Protein AF-A0A5C9A7M7-F1 (afdb_monomer_lite)

Foldseek 3Di:
DDDDDDDDDDDADAQVRVLVVLPPPDLLDDDCVCPPDDDVVSVQPSLEFEFWAADLALPVPDCSCVVGNHFIHGHDLVSRLVVNVCSLPRPPPDPLERNAHDHLARQCHPKGFQDPVCVVVPPDSHCPPPHHPPRTDLDRVVSLVSLVVNCPDPSHPAYAHPGHHDPSSVVVDVVNVCSRVVGHHDPPD

Radius of gyration: 18.22 Å; chains: 1; bounding box: 43×54×51 Å

Organism: Escherichia coli (NCBI:txid562)

Structure (mmCIF, N/CA/C/O backbone):
data_AF-A0A5C9A7M7-F1
#
_entry.id   AF-A0A5C9A7M7-F1
#
loop_
_atom_site.group_PDB
_atom_site.id
_atom_site.type_symbol
_atom_site.label_atom_id
_atom_site.label_alt_id
_atom_site.label_comp_id
_atom_site.label_asym_id
_atom_site.label_entity_id
_atom_site.label_seq_id
_atom_site.pdbx_PDB_ins_code
_atom_site.Cartn_x
_atom_site.Cartn_y
_atom_site.Cartn_z
_atom_site.occupancy
_atom_site.B_iso_or_equiv
_atom_site.auth_seq_id
_atom_site.auth_comp_id
_atom_site.auth_asym_id
_atom_site.auth_atom_id
_atom_site.pdbx_PDB_model_num
ATOM 1 N N . ASP A 1 1 ? 2.213 36.054 -30.627 1.00 76.44 1 ASP A N 1
ATOM 2 C CA . ASP A 1 1 ? 2.661 34.662 -30.404 1.00 76.44 1 ASP A CA 1
ATOM 3 C C . ASP A 1 1 ? 2.174 34.131 -29.065 1.00 76.44 1 ASP A C 1
ATOM 5 O O . ASP A 1 1 ? 2.054 34.908 -28.125 1.00 76.44 1 ASP A O 1
ATOM 9 N N . ARG A 1 2 ? 1.818 32.842 -28.985 1.00 82.31 2 ARG A N 1
ATOM 10 C CA . ARG A 1 2 ? 1.425 32.163 -27.737 1.00 82.31 2 ARG A CA 1
ATOM 11 C C . ARG A 1 2 ? 2.397 31.018 -27.478 1.00 82.31 2 ARG A C 1
ATOM 13 O O . ARG A 1 2 ? 2.660 30.236 -28.386 1.00 82.31 2 ARG A O 1
ATOM 20 N N . TYR A 1 3 ? 2.884 30.914 -26.247 1.00 87.00 3 TYR A N 1
ATOM 21 C CA . TYR A 1 3 ? 3.748 29.823 -25.804 1.00 87.00 3 TYR A CA 1
ATOM 22 C C . TYR A 1 3 ? 2.955 28.860 -24.924 1.00 87.00 3 TYR A C 1
ATOM 24 O O . TYR A 1 3 ? 2.109 29.285 -24.137 1.00 87.00 3 TYR A O 1
ATOM 32 N N . VAL A 1 4 ? 3.244 27.567 -25.056 1.00 86.44 4 VAL A N 1
ATOM 33 C CA . VAL A 1 4 ? 2.759 26.520 -24.154 1.00 86.44 4 VAL A CA 1
ATOM 34 C C . VAL A 1 4 ? 3.951 26.056 -23.330 1.00 86.44 4 VAL A C 1
ATOM 36 O O . VAL A 1 4 ? 4.939 25.581 -23.884 1.00 86.44 4 VAL A O 1
ATOM 39 N N . TRP A 1 5 ? 3.861 26.223 -22.013 1.00 88.94 5 TRP A N 1
ATOM 40 C CA . TRP A 1 5 ? 4.860 25.747 -21.064 1.00 88.94 5 TRP A CA 1
ATOM 41 C C . TRP A 1 5 ? 4.339 24.480 -20.392 1.00 88.94 5 TRP A C 1
ATOM 43 O O . TRP A 1 5 ? 3.315 24.516 -19.710 1.00 88.94 5 TRP A O 1
ATOM 53 N N . ILE A 1 6 ? 5.026 23.360 -20.604 1.00 90.25 6 ILE A N 1
ATOM 54 C CA . ILE A 1 6 ? 4.680 22.071 -20.000 1.00 90.25 6 ILE A CA 1
ATOM 55 C C . ILE A 1 6 ? 5.680 21.815 -18.877 1.00 90.25 6 ILE A C 1
ATOM 57 O O . ILE A 1 6 ? 6.876 21.678 -19.133 1.00 90.25 6 ILE A O 1
ATOM 61 N N . ASN A 1 7 ? 5.196 21.761 -17.636 1.00 88.38 7 ASN A N 1
ATOM 62 C CA . ASN A 1 7 ? 6.039 21.378 -16.508 1.00 88.38 7 ASN A CA 1
ATOM 63 C C . ASN A 1 7 ? 6.449 19.903 -16.642 1.00 88.38 7 ASN A C 1
ATOM 65 O O . ASN A 1 7 ? 5.612 19.080 -17.027 1.00 88.38 7 ASN A O 1
ATOM 69 N N . PRO A 1 8 ? 7.708 19.553 -16.324 1.00 85.69 8 PRO A N 1
ATOM 70 C CA . PRO A 1 8 ? 8.119 18.159 -16.298 1.00 85.69 8 PRO A CA 1
ATOM 71 C C . PRO A 1 8 ? 7.290 17.382 -15.261 1.00 85.69 8 PRO A C 1
ATOM 73 O O . PRO A 1 8 ? 6.851 17.966 -14.264 1.00 85.69 8 PRO A O 1
ATOM 76 N N . PRO A 1 9 ? 7.070 16.074 -15.476 1.00 81.44 9 PRO A N 1
ATOM 77 C CA . PRO A 1 9 ? 6.408 15.239 -14.483 1.00 81.44 9 PRO A CA 1
ATOM 78 C C . PRO A 1 9 ? 7.219 15.210 -13.183 1.00 81.44 9 PRO A C 1
ATOM 80 O O . PRO A 1 9 ? 8.449 15.297 -13.202 1.00 81.44 9 PRO A O 1
ATOM 83 N N . ALA A 1 10 ? 6.523 15.068 -12.054 1.00 84.94 10 ALA A N 1
ATOM 84 C CA . ALA A 1 10 ? 7.174 14.886 -10.764 1.00 84.94 10 ALA A CA 1
ATOM 85 C C . ALA A 1 10 ? 7.996 13.587 -10.752 1.00 84.94 10 ALA A C 1
ATOM 87 O O . ALA A 1 10 ? 7.586 12.568 -11.314 1.00 84.94 10 ALA A O 1
ATOM 88 N N . ILE A 1 11 ? 9.156 13.631 -10.100 1.00 90.00 11 ILE A N 1
ATOM 89 C CA . ILE A 1 11 ? 9.971 12.442 -9.843 1.00 90.00 11 ILE A CA 1
ATOM 90 C C . ILE A 1 11 ? 9.279 11.629 -8.732 1.00 90.00 11 ILE A C 1
ATOM 92 O O . ILE A 1 11 ? 8.708 12.239 -7.825 1.00 90.00 11 ILE A O 1
ATOM 96 N N . PRO A 1 12 ? 9.291 10.282 -8.793 1.00 91.88 12 PRO A N 1
ATOM 97 C CA . PRO A 1 12 ? 8.771 9.451 -7.712 1.00 91.88 12 PRO A CA 1
ATOM 98 C C . PRO A 1 12 ? 9.416 9.810 -6.371 1.00 91.88 12 PRO A C 1
ATOM 100 O O . PRO A 1 12 ? 10.634 9.968 -6.298 1.00 91.88 12 PRO A O 1
ATOM 103 N N . LEU A 1 13 ? 8.594 9.906 -5.330 1.00 95.06 13 LEU A N 1
ATOM 104 C CA . LEU A 1 13 ? 9.037 10.204 -3.975 1.00 95.06 13 LEU A CA 1
ATOM 105 C C . LEU A 1 13 ? 9.905 9.073 -3.418 1.00 95.06 13 LEU A C 1
ATOM 107 O O . LEU A 1 13 ? 9.637 7.888 -3.654 1.00 95.06 13 LEU A O 1
ATOM 111 N N . SER A 1 14 ? 10.913 9.442 -2.631 1.00 96.31 14 SER A N 1
ATOM 112 C CA . SER A 1 14 ? 11.646 8.494 -1.796 1.00 96.31 14 SER A CA 1
ATOM 113 C C . SER A 1 14 ? 10.752 7.936 -0.681 1.00 96.31 14 SER A C 1
ATOM 115 O O . SER A 1 14 ? 9.677 8.468 -0.388 1.00 96.31 14 SER A O 1
ATOM 117 N N . THR A 1 15 ? 11.199 6.865 -0.024 1.00 97.44 15 THR A N 1
ATOM 118 C CA . THR A 1 15 ? 10.503 6.310 1.147 1.00 97.44 15 THR A CA 1
ATOM 119 C C . THR A 1 15 ? 10.368 7.354 2.257 1.00 97.44 15 THR A C 1
ATOM 121 O O . THR A 1 15 ? 9.301 7.501 2.841 1.00 97.44 15 THR A O 1
ATOM 124 N N . GLU A 1 16 ? 11.423 8.128 2.512 1.00 97.88 16 GLU A N 1
ATOM 125 C CA . GLU A 1 16 ? 11.454 9.174 3.538 1.00 97.88 16 GLU A CA 1
ATOM 126 C C . GLU A 1 16 ? 10.500 10.328 3.201 1.00 97.88 16 GLU A C 1
ATOM 128 O O . GLU A 1 16 ? 9.818 10.860 4.081 1.00 97.88 16 GLU A O 1
ATOM 133 N N . GLU A 1 17 ? 10.412 10.704 1.923 1.00 97.62 17 GLU A N 1
ATOM 134 C CA . GLU A 1 17 ? 9.462 11.711 1.447 1.00 97.62 17 GLU A CA 1
ATOM 135 C C . GLU A 1 17 ? 8.016 11.206 1.543 1.00 97.62 17 GLU A C 1
ATOM 137 O O . GLU A 1 17 ? 7.143 11.931 2.027 1.00 97.62 17 GLU A O 1
ATOM 142 N N . MET A 1 18 ? 7.759 9.952 1.151 1.00 97.06 18 MET A N 1
ATOM 143 C CA . MET A 1 18 ? 6.461 9.295 1.333 1.00 97.06 18 MET A CA 1
ATOM 144 C C . MET A 1 18 ? 6.062 9.286 2.808 1.00 97.06 18 MET A C 1
ATOM 146 O O . MET A 1 18 ? 4.970 9.730 3.158 1.00 97.06 18 MET A O 1
ATOM 150 N N . ASP A 1 19 ? 6.953 8.847 3.690 1.00 98.25 19 ASP A N 1
ATOM 151 C CA . ASP A 1 19 ? 6.698 8.810 5.126 1.00 98.25 19 ASP A CA 1
ATOM 152 C C . ASP A 1 19 ? 6.412 10.200 5.689 1.00 98.25 19 ASP A C 1
ATOM 154 O O . ASP A 1 19 ? 5.462 10.365 6.451 1.00 98.25 19 ASP A O 1
ATOM 158 N N . SER A 1 20 ? 7.150 11.219 5.246 1.00 97.62 20 SER A N 1
ATOM 159 C CA . SER A 1 20 ? 6.921 12.611 5.648 1.00 97.62 20 SER A CA 1
ATOM 160 C C . SER A 1 20 ? 5.527 13.108 5.251 1.00 97.62 20 SER A C 1
ATOM 162 O O . SER A 1 20 ? 4.856 13.767 6.045 1.00 97.62 20 SER A O 1
ATOM 164 N N . VAL A 1 21 ? 5.051 12.766 4.046 1.00 96.25 21 VAL A N 1
ATOM 165 C CA . VAL A 1 21 ? 3.708 13.138 3.565 1.00 96.25 21 VAL A CA 1
ATOM 166 C C . VAL A 1 21 ? 2.605 12.473 4.390 1.00 96.25 21 VAL A C 1
ATOM 168 O O . VAL A 1 21 ? 1.592 13.114 4.685 1.00 96.25 21 VAL A O 1
ATOM 171 N N . PHE A 1 22 ? 2.781 11.202 4.758 1.00 96.19 22 PHE A N 1
ATOM 172 C CA . PHE A 1 22 ? 1.803 10.448 5.549 1.00 96.19 22 PHE A CA 1
ATOM 173 C C . PHE A 1 22 ? 1.886 10.744 7.057 1.00 96.19 22 PHE A C 1
ATOM 175 O O . PHE A 1 22 ? 0.893 10.564 7.758 1.00 96.19 22 PHE A O 1
ATOM 182 N N . ALA A 1 23 ? 3.014 11.268 7.543 1.00 95.94 23 ALA A N 1
ATOM 183 C CA . ALA A 1 23 ? 3.210 11.696 8.930 1.00 95.94 23 ALA A CA 1
ATOM 184 C C . ALA A 1 23 ? 2.652 13.099 9.241 1.00 95.94 23 ALA A C 1
ATOM 186 O O . ALA A 1 23 ? 2.669 13.525 10.398 1.00 95.94 23 ALA A O 1
ATOM 187 N N . LEU A 1 24 ? 2.156 13.835 8.237 1.00 96.69 24 LEU A N 1
ATOM 188 C CA . LEU A 1 24 ? 1.485 15.116 8.466 1.00 96.69 24 LEU A CA 1
ATOM 189 C C . LEU A 1 24 ? 0.301 14.949 9.446 1.00 96.69 24 LEU A C 1
ATOM 191 O O . LEU A 1 24 ? -0.339 13.896 9.468 1.00 96.69 24 LEU A O 1
ATOM 195 N N . PRO A 1 25 ? -0.034 15.977 10.255 1.00 93.38 25 PRO A N 1
ATOM 196 C CA . PRO A 1 25 ? -0.994 15.869 11.360 1.00 93.38 25 PRO A CA 1
ATOM 197 C C . PRO A 1 25 ? -2.460 15.854 10.882 1.00 93.38 25 PRO A C 1
ATOM 199 O O . PRO A 1 25 ? -3.266 16.728 11.219 1.00 93.38 25 PRO A O 1
ATOM 202 N N . TYR A 1 26 ? -2.826 14.858 10.075 1.00 92.31 26 TYR A N 1
ATOM 203 C CA . TYR A 1 26 ? -4.183 14.671 9.581 1.00 92.31 26 TYR A CA 1
ATOM 204 C C . TYR A 1 26 ? -5.140 14.373 10.733 1.00 92.31 26 TYR A C 1
ATOM 206 O O . TYR A 1 26 ? -4.904 13.499 11.563 1.00 92.31 26 TYR A O 1
ATOM 214 N N . LYS A 1 27 ? -6.289 15.053 10.745 1.00 91.06 27 LYS A N 1
ATOM 215 C CA . LYS A 1 27 ? -7.325 14.839 11.766 1.00 91.06 27 LYS A CA 1
ATOM 216 C C . LYS A 1 27 ? -8.021 13.479 11.663 1.00 91.06 27 LYS A C 1
ATOM 218 O O . LYS A 1 27 ? -8.663 13.076 12.623 1.00 91.06 27 LYS A O 1
ATOM 223 N N . ARG A 1 28 ? -7.932 12.808 10.506 1.00 91.56 28 ARG A N 1
ATOM 224 C CA . ARG A 1 28 ? -8.579 11.513 10.206 1.00 91.56 28 ARG A CA 1
ATOM 225 C C . ARG A 1 28 ? -10.083 11.453 10.515 1.00 91.56 28 ARG A C 1
ATOM 227 O O . ARG A 1 28 ? -10.648 10.378 10.677 1.00 91.56 28 ARG A O 1
ATOM 234 N N . VAL A 1 29 ? -10.733 12.610 10.548 1.00 93.19 29 VAL A N 1
ATOM 235 C CA . VAL A 1 29 ? -12.180 12.782 10.679 1.00 93.19 29 VAL A CA 1
ATOM 236 C C . VAL A 1 29 ? -12.641 13.814 9.650 1.00 93.19 29 VAL A C 1
ATOM 238 O O . VAL A 1 29 ? -11.818 14.609 9.180 1.00 93.19 29 VAL A O 1
ATOM 241 N N . PRO A 1 30 ? -13.932 13.827 9.278 1.00 94.00 30 PRO A N 1
ATOM 242 C CA . PRO A 1 30 ? -14.459 14.831 8.374 1.00 94.00 30 PRO A CA 1
ATOM 243 C C . PRO A 1 30 ? -14.223 16.256 8.867 1.00 94.00 30 PRO A C 1
ATOM 245 O O . PRO A 1 30 ? -14.165 16.523 10.068 1.00 94.00 30 PRO A O 1
ATOM 248 N N . HIS A 1 31 ? -14.125 17.187 7.918 1.00 94.12 31 HIS A N 1
ATOM 249 C CA . HIS A 1 31 ? -13.991 18.601 8.239 1.00 94.12 31 HIS A CA 1
ATOM 250 C C . HIS A 1 31 ? -15.196 19.084 9.078 1.00 94.12 31 HIS A C 1
ATOM 252 O O . HIS A 1 31 ? -16.332 18.773 8.712 1.00 94.12 31 HIS A O 1
ATOM 258 N N . PRO A 1 32 ? -14.999 19.890 10.142 1.00 93.44 32 PRO A N 1
ATOM 259 C CA . PRO A 1 32 ? -16.085 20.324 11.030 1.00 93.44 32 PRO A CA 1
ATOM 260 C C . PRO A 1 32 ? -17.265 21.005 10.324 1.00 93.44 32 PRO A C 1
ATOM 262 O O . PRO A 1 32 ? -18.396 20.914 10.790 1.00 93.44 32 PRO A O 1
ATOM 265 N N . ALA A 1 33 ? -17.021 21.643 9.174 1.00 96.12 33 ALA A N 1
ATOM 266 C CA . ALA A 1 33 ? -18.065 22.263 8.351 1.00 96.12 33 ALA A CA 1
ATOM 267 C C . ALA A 1 33 ? -19.168 21.287 7.894 1.00 96.12 33 ALA A C 1
ATOM 269 O O . ALA A 1 33 ? -20.272 21.729 7.592 1.00 96.12 33 ALA A O 1
ATOM 270 N N . TYR A 1 34 ? -18.897 19.978 7.855 1.00 93.50 34 TYR A N 1
ATOM 271 C CA . TYR A 1 34 ? -19.903 18.968 7.522 1.00 93.50 34 TYR A CA 1
ATOM 272 C C . TYR A 1 34 ? -20.859 18.649 8.685 1.00 93.50 34 TYR A C 1
ATOM 274 O O . TYR A 1 34 ? -21.884 18.005 8.464 1.00 93.50 34 TYR A O 1
ATOM 282 N N . GLY A 1 35 ? -20.567 19.094 9.914 1.00 93.06 35 GLY A N 1
ATOM 283 C CA . GLY A 1 35 ? -21.405 18.845 11.088 1.00 93.06 35 GLY A CA 1
ATOM 284 C C . GLY A 1 35 ? -21.722 17.357 11.275 1.00 93.06 35 GLY A C 1
ATOM 285 O O . GLY A 1 35 ? -20.819 16.528 11.344 1.00 93.06 35 GLY A O 1
ATOM 286 N N . ASN A 1 36 ? -23.015 17.026 11.315 1.00 91.56 36 ASN A N 1
ATOM 287 C CA . ASN A 1 36 ? -23.517 15.653 11.466 1.00 91.56 36 ASN A CA 1
ATOM 288 C C . ASN A 1 36 ? -23.843 14.970 10.124 1.00 91.56 36 ASN A C 1
ATOM 290 O O . ASN A 1 36 ? -24.535 13.950 10.106 1.00 91.56 36 ASN A O 1
ATOM 294 N N . ALA A 1 37 ? -23.413 15.535 8.991 1.00 94.38 37 ALA A N 1
ATOM 295 C CA . ALA A 1 37 ? -23.673 14.936 7.691 1.00 94.38 37 ALA A CA 1
ATOM 296 C C . ALA A 1 37 ? -22.975 13.576 7.572 1.00 94.38 37 ALA A C 1
ATOM 298 O O . ALA A 1 37 ? -21.786 13.424 7.861 1.00 94.38 37 ALA A O 1
ATOM 299 N N . ARG A 1 38 ? -23.717 12.581 7.086 1.00 93.00 38 ARG A N 1
ATOM 300 C CA . ARG A 1 38 ? -23.147 11.285 6.730 1.00 93.00 38 ARG A CA 1
ATOM 301 C C . ARG A 1 38 ? -22.316 11.439 5.459 1.00 93.00 38 ARG A C 1
ATOM 303 O O . ARG A 1 38 ? -22.835 11.887 4.440 1.00 93.00 38 ARG A O 1
ATOM 310 N N . ILE A 1 39 ? -21.049 11.033 5.509 1.00 95.31 39 ILE A N 1
ATOM 311 C CA . ILE A 1 39 ? -20.133 11.078 4.362 1.00 95.31 39 ILE A CA 1
ATOM 312 C C . ILE A 1 39 ? -19.760 9.637 3.997 1.00 95.31 39 ILE A C 1
ATOM 314 O O . ILE A 1 39 ? -18.864 9.067 4.624 1.00 95.31 39 ILE A O 1
ATOM 318 N N . PRO A 1 40 ? -20.416 9.035 2.986 1.00 94.12 40 PRO A N 1
ATOM 319 C CA . PRO A 1 40 ? -20.183 7.639 2.614 1.00 94.12 40 PRO A CA 1
ATOM 320 C C . PRO A 1 40 ? -18.715 7.326 2.304 1.00 94.12 40 PRO A C 1
ATOM 322 O O . PRO A 1 40 ? -18.196 6.303 2.736 1.00 94.12 40 PRO A O 1
ATOM 325 N N . ALA A 1 41 ? -18.010 8.237 1.626 1.00 92.06 41 ALA A N 1
ATOM 326 C CA . ALA A 1 41 ? -16.591 8.059 1.320 1.00 92.06 41 ALA A CA 1
ATOM 327 C C . ALA A 1 41 ? -15.730 7.932 2.589 1.00 92.06 41 ALA A C 1
ATOM 329 O O . ALA A 1 41 ? -14.848 7.082 2.645 1.00 92.06 41 ALA A O 1
ATOM 330 N N . TYR A 1 42 ? -16.019 8.724 3.628 1.00 94.06 42 TYR A N 1
ATOM 331 C CA . TYR A 1 42 ? -15.313 8.652 4.908 1.00 94.06 42 TYR A CA 1
ATOM 332 C C . TYR A 1 42 ? -15.576 7.322 5.620 1.00 94.06 42 TYR A C 1
ATOM 334 O O . TYR A 1 42 ? -14.641 6.709 6.128 1.00 94.06 42 TYR A O 1
ATOM 342 N N . GLU A 1 43 ? -16.825 6.847 5.623 1.00 92.00 43 GLU A N 1
ATOM 343 C CA . GLU A 1 43 ? -17.168 5.549 6.217 1.00 92.00 43 GLU A CA 1
ATOM 344 C C . GLU A 1 43 ? -16.377 4.400 5.584 1.00 92.00 43 GLU A C 1
ATOM 346 O O . GLU A 1 43 ? -15.949 3.502 6.307 1.00 92.00 43 GLU A O 1
ATOM 351 N N . MET A 1 44 ? -16.138 4.462 4.269 1.00 89.94 44 MET A N 1
ATOM 352 C CA . MET A 1 44 ? -15.352 3.453 3.555 1.00 89.94 44 MET A CA 1
ATOM 353 C C . MET A 1 44 ? -13.855 3.504 3.898 1.00 89.94 44 MET A C 1
ATOM 355 O O . MET A 1 44 ? -13.246 2.455 4.102 1.00 89.94 44 MET A O 1
ATOM 359 N N . ILE A 1 45 ? -13.252 4.697 3.979 1.00 91.88 45 ILE A N 1
ATOM 360 C CA . ILE A 1 45 ? -11.781 4.840 4.022 1.00 91.88 45 ILE A CA 1
ATOM 361 C C . ILE A 1 45 ? -11.193 5.076 5.420 1.00 91.88 45 ILE A C 1
ATOM 363 O O . ILE A 1 45 ? -9.979 4.998 5.601 1.00 91.88 45 ILE A O 1
ATOM 367 N N . ARG A 1 46 ? -12.007 5.391 6.437 1.00 94.69 46 ARG A N 1
ATOM 368 C CA . ARG A 1 46 ? -11.493 5.830 7.754 1.00 94.69 46 ARG A CA 1
ATOM 369 C C . ARG A 1 46 ? -10.578 4.818 8.455 1.00 94.69 46 ARG A C 1
ATOM 371 O O . ARG A 1 46 ? -9.712 5.226 9.231 1.00 94.69 46 ARG A O 1
ATOM 378 N N . PHE A 1 47 ? -10.745 3.527 8.154 1.00 96.62 47 PHE A N 1
ATOM 379 C CA . PHE A 1 47 ? -9.939 2.422 8.689 1.00 96.62 47 PHE A CA 1
ATOM 380 C C . PHE A 1 47 ? -9.058 1.742 7.633 1.00 96.62 47 PHE A C 1
ATOM 382 O O . PHE A 1 47 ? -8.571 0.643 7.882 1.00 96.62 47 PHE A O 1
ATOM 389 N N . SER A 1 48 ? -8.860 2.372 6.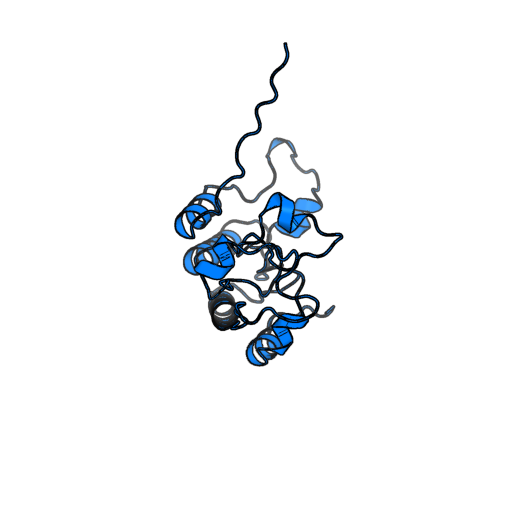471 1.00 95.56 48 SER A N 1
ATOM 390 C CA . SER A 1 48 ? -7.912 1.903 5.456 1.00 95.56 48 SER A CA 1
ATOM 391 C C . SER A 1 48 ? -6.571 2.618 5.588 1.00 95.56 48 SER A C 1
ATOM 393 O O . SER A 1 48 ? -6.531 3.803 5.938 1.00 95.56 48 SER A O 1
ATOM 395 N N . VAL A 1 49 ? -5.493 1.905 5.273 1.00 97.12 49 VAL A N 1
ATOM 396 C CA . VAL A 1 49 ? -4.122 2.418 5.254 1.00 97.12 49 VAL A CA 1
ATOM 397 C C . VAL A 1 49 ? -3.499 2.121 3.898 1.00 97.12 49 VAL A C 1
ATOM 399 O O . VAL A 1 49 ? -3.502 0.980 3.436 1.00 97.12 49 VAL A O 1
ATOM 402 N N . ASN A 1 50 ? -2.956 3.161 3.269 1.00 96.25 50 ASN A N 1
ATOM 403 C CA . ASN A 1 50 ? -2.263 3.052 1.992 1.00 96.25 50 ASN A CA 1
ATOM 404 C C . ASN A 1 50 ? -0.760 2.815 2.229 1.00 96.25 50 ASN A C 1
ATOM 406 O O . ASN A 1 50 ? -0.127 3.630 2.886 1.00 96.25 50 ASN A O 1
ATOM 410 N N . ILE A 1 51 ? -0.182 1.741 1.694 1.00 97.75 51 ILE A N 1
ATOM 411 C CA . ILE A 1 51 ? 1.209 1.316 1.924 1.00 97.75 51 ILE A CA 1
ATOM 412 C C . ILE A 1 51 ? 2.178 1.767 0.818 1.00 97.75 51 ILE A C 1
ATOM 414 O O . ILE A 1 51 ? 3.393 1.759 1.023 1.00 97.75 51 ILE A O 1
ATOM 418 N N . MET A 1 52 ? 1.670 2.159 -0.355 1.00 96.88 52 MET A N 1
ATOM 419 C CA . MET A 1 52 ? 2.484 2.576 -1.501 1.00 96.88 52 MET A CA 1
ATOM 420 C C . MET A 1 52 ? 1.680 3.324 -2.576 1.00 96.88 52 MET A C 1
ATOM 422 O O . MET A 1 52 ? 0.462 3.205 -2.668 1.00 96.88 52 MET A O 1
ATOM 426 N N . ARG A 1 53 ? 2.390 4.004 -3.474 1.00 95.81 53 ARG A N 1
ATOM 427 C CA . ARG A 1 53 ? 1.859 4.556 -4.726 1.00 95.81 53 ARG A CA 1
ATOM 428 C C . ARG A 1 53 ? 2.513 3.920 -5.947 1.00 95.81 53 ARG A C 1
ATOM 430 O O . ARG A 1 53 ? 3.615 3.383 -5.860 1.00 95.81 53 ARG A O 1
ATOM 437 N N . GLY A 1 54 ? 1.851 4.049 -7.087 1.00 94.62 54 GLY A N 1
ATOM 438 C CA . GLY A 1 54 ? 2.305 3.563 -8.382 1.00 94.62 54 GLY A CA 1
ATOM 439 C C . GLY A 1 54 ? 1.808 2.155 -8.703 1.00 94.62 54 GLY A C 1
ATOM 440 O O . GLY A 1 54 ? 1.457 1.363 -7.829 1.00 94.62 54 GLY A O 1
ATOM 441 N N . CYS A 1 55 ? 1.765 1.843 -9.997 1.00 94.81 55 CYS A N 1
ATOM 442 C CA . CYS A 1 55 ? 1.428 0.510 -10.489 1.00 94.81 55 CYS A CA 1
ATOM 443 C C . CYS A 1 55 ? 2.103 0.257 -11.839 1.00 94.81 55 CYS A C 1
ATOM 445 O O . CYS A 1 55 ? 1.872 0.976 -12.816 1.00 94.81 55 CYS A O 1
ATOM 447 N N . PHE A 1 56 ? 2.896 -0.814 -11.921 1.00 94.81 56 PHE A N 1
ATOM 448 C CA . PHE A 1 56 ? 3.546 -1.262 -13.161 1.00 94.81 56 PHE A CA 1
ATOM 449 C C . PHE A 1 56 ? 2.646 -2.161 -14.029 1.00 94.81 56 PHE A C 1
ATOM 451 O O . PHE A 1 56 ? 3.096 -2.789 -14.993 1.00 94.81 56 PHE A O 1
ATOM 458 N N . GLY A 1 57 ? 1.364 -2.247 -13.671 1.00 93.31 57 GLY A N 1
ATOM 459 C CA . GLY A 1 57 ? 0.401 -3.144 -14.283 1.00 93.31 57 GLY A CA 1
ATOM 460 C C . GLY A 1 57 ? -0.002 -2.781 -15.707 1.00 93.31 57 GLY A C 1
ATOM 461 O O . GLY A 1 57 ? -0.190 -3.688 -16.516 1.00 93.31 57 GLY A O 1
ATOM 462 N N . GLY A 1 58 ? -0.111 -1.486 -16.015 1.00 90.00 58 GLY A N 1
ATOM 463 C CA . GLY A 1 58 ? -0.435 -0.996 -17.358 1.00 90.00 58 GLY A CA 1
ATOM 464 C C . GLY A 1 58 ? -1.826 -1.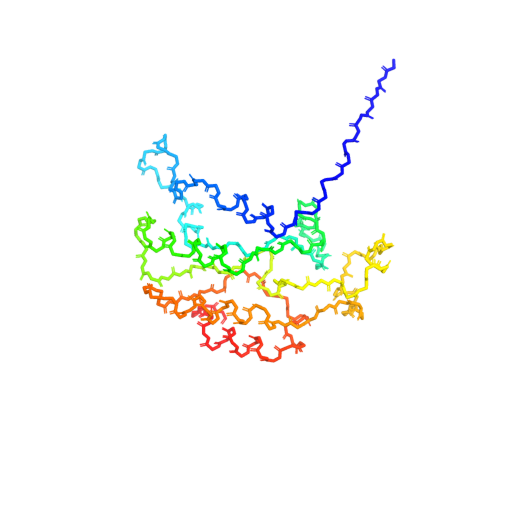395 -17.868 1.00 90.00 58 GLY A C 1
ATOM 465 O O . GLY A 1 58 ? -1.989 -1.621 -19.065 1.00 90.00 58 GLY A O 1
ATOM 466 N N . CYS A 1 59 ? -2.816 -1.542 -16.981 1.00 90.44 59 CYS A N 1
ATOM 467 C CA . CYS A 1 59 ? -4.188 -1.873 -17.373 1.00 90.44 59 CYS A CA 1
ATOM 468 C C . CYS A 1 59 ? -4.792 -0.736 -18.210 1.00 90.44 59 CYS A C 1
ATOM 470 O O . CYS A 1 59 ? -4.813 0.406 -17.761 1.00 90.44 59 CYS A O 1
ATOM 472 N N . SER A 1 60 ? -5.348 -1.047 -19.382 1.00 88.25 60 SER A N 1
ATOM 473 C CA . SER A 1 60 ? -5.849 -0.048 -20.346 1.00 88.25 60 SER A CA 1
ATOM 474 C C . SER A 1 60 ? -6.982 0.845 -19.826 1.00 88.25 60 SER A C 1
ATOM 476 O O . SER A 1 60 ? -7.189 1.936 -20.347 1.00 88.25 60 SER A O 1
ATOM 478 N N . PHE A 1 61 ? -7.721 0.388 -18.816 1.00 88.19 61 PHE A N 1
ATOM 479 C CA . PHE A 1 61 ? -8.833 1.118 -18.200 1.00 88.19 61 PHE A CA 1
ATOM 480 C C . PHE A 1 61 ? -8.428 1.905 -16.945 1.00 88.19 61 PHE A C 1
ATOM 482 O O . PHE A 1 61 ? -9.235 2.655 -16.402 1.00 88.19 61 PHE A O 1
ATOM 489 N N . CYS A 1 62 ? -7.220 1.681 -16.427 1.00 90.31 62 CYS A N 1
ATOM 490 C CA . CYS A 1 62 ? -6.788 2.220 -15.148 1.00 90.31 62 CYS A CA 1
ATOM 491 C C . CYS A 1 62 ? -5.955 3.487 -15.352 1.00 90.31 62 CYS A C 1
ATOM 493 O O . CYS A 1 62 ? -5.011 3.489 -16.136 1.00 90.31 62 CYS A O 1
ATOM 495 N N . SER A 1 63 ? -6.252 4.542 -14.594 1.00 91.12 63 SER A N 1
ATOM 496 C CA . SER A 1 63 ? -5.500 5.802 -14.635 1.00 91.12 63 SER A CA 1
ATOM 497 C C . SER A 1 63 ? -4.399 5.909 -13.573 1.00 91.12 63 SER A C 1
ATOM 499 O O . SER A 1 63 ? -3.717 6.928 -13.514 1.00 91.12 63 SER A O 1
ATOM 501 N N . ILE A 1 64 ? -4.175 4.876 -12.746 1.00 91.88 64 ILE A N 1
ATOM 502 C CA . ILE A 1 64 ? -3.141 4.899 -11.690 1.00 91.88 64 ILE A CA 1
ATOM 503 C C . ILE A 1 64 ? -1.770 5.211 -12.284 1.00 91.88 64 ILE A C 1
ATOM 505 O O . ILE A 1 64 ? -1.048 6.047 -11.757 1.00 91.88 64 ILE A O 1
ATOM 509 N N . THR A 1 65 ? -1.416 4.567 -13.395 1.00 89.44 65 THR A N 1
ATOM 510 C CA . THR A 1 65 ? -0.123 4.788 -14.045 1.00 89.44 65 THR A CA 1
ATOM 511 C C . THR A 1 65 ? 0.072 6.246 -14.479 1.00 89.44 65 THR A C 1
ATOM 513 O O . THR A 1 65 ? 1.191 6.745 -14.402 1.00 89.44 65 THR A O 1
ATOM 516 N N . GLU A 1 66 ? -0.998 6.940 -14.868 1.00 88.25 66 GLU A N 1
ATOM 517 C CA . GLU A 1 66 ? -0.949 8.350 -15.274 1.00 88.25 66 GLU A CA 1
ATOM 518 C C . GLU A 1 66 ? -0.903 9.307 -14.071 1.00 88.25 66 GLU A C 1
ATOM 520 O O . GLU A 1 66 ? -0.265 10.354 -14.138 1.00 88.25 66 GLU A O 1
ATOM 525 N N . HIS A 1 67 ? -1.555 8.954 -12.956 1.00 89.19 67 HIS A N 1
ATOM 526 C CA . HIS A 1 67 ? -1.608 9.800 -11.757 1.00 89.19 67 HIS A CA 1
ATOM 527 C C . HIS A 1 67 ? -0.442 9.585 -10.785 1.00 89.19 67 HIS A C 1
ATOM 529 O O . HIS A 1 67 ? 0.022 10.536 -10.162 1.00 89.19 67 HIS A O 1
ATOM 535 N N . GLU A 1 68 ? 0.015 8.346 -10.629 1.00 92.25 68 GLU A N 1
ATOM 536 C CA . GLU A 1 68 ? 1.009 7.946 -9.626 1.00 92.25 68 GLU A CA 1
ATOM 537 C C . GLU A 1 68 ? 2.308 7.415 -10.242 1.00 92.25 68 GLU A C 1
ATOM 539 O O . GLU A 1 68 ? 3.313 7.275 -9.545 1.00 92.25 68 GLU A O 1
ATOM 544 N N . GLY A 1 69 ? 2.306 7.130 -11.545 1.00 91.00 69 GLY A N 1
ATOM 545 C CA . GLY A 1 69 ? 3.448 6.567 -12.252 1.00 91.00 69 GLY A CA 1
ATOM 546 C C . GLY A 1 69 ? 3.509 5.037 -12.226 1.00 91.00 69 GLY A C 1
ATOM 547 O O . GLY A 1 69 ? 2.717 4.331 -11.597 1.00 91.00 69 GLY A O 1
ATOM 548 N N . ARG A 1 70 ? 4.493 4.507 -12.961 1.00 91.00 70 ARG A N 1
ATOM 549 C CA . ARG A 1 70 ? 4.784 3.061 -13.051 1.00 91.00 70 ARG A CA 1
ATOM 550 C C . ARG A 1 70 ? 5.722 2.570 -11.953 1.00 91.00 70 ARG A C 1
ATOM 552 O O . ARG A 1 70 ? 5.783 1.372 -11.700 1.00 91.00 70 ARG A O 1
ATOM 559 N N . ILE A 1 71 ? 6.478 3.487 -11.356 1.00 93.38 71 ILE A N 1
ATOM 560 C CA . ILE A 1 71 ? 7.479 3.190 -10.336 1.00 93.38 71 ILE A CA 1
ATOM 561 C C . ILE A 1 71 ? 6.766 3.111 -8.992 1.00 93.38 71 ILE A C 1
ATOM 563 O O . ILE A 1 71 ? 6.049 4.038 -8.612 1.00 93.38 71 ILE A O 1
ATOM 567 N N . ILE A 1 72 ? 6.969 1.998 -8.291 1.00 95.88 72 ILE A N 1
ATOM 568 C CA . ILE A 1 72 ? 6.414 1.800 -6.959 1.00 95.88 72 ILE A CA 1
ATOM 569 C C . ILE A 1 72 ? 7.144 2.707 -5.966 1.00 95.88 72 ILE A C 1
ATOM 571 O O . ILE A 1 72 ? 8.359 2.622 -5.802 1.00 95.88 72 ILE A O 1
ATOM 575 N N . GLN A 1 73 ? 6.378 3.542 -5.273 1.00 96.19 73 GLN A N 1
ATOM 576 C CA . GLN A 1 73 ? 6.819 4.408 -4.182 1.00 96.19 73 GLN A CA 1
ATOM 577 C C . GLN A 1 73 ? 6.270 3.820 -2.887 1.00 96.19 73 GLN A C 1
ATOM 579 O O . GLN A 1 73 ? 5.078 3.937 -2.609 1.00 96.19 73 GLN A O 1
ATOM 584 N N . SER A 1 74 ? 7.108 3.126 -2.124 1.00 97.56 74 SER A N 1
ATOM 585 C CA . SER A 1 74 ? 6.680 2.440 -0.901 1.00 97.56 74 SER A CA 1
ATOM 586 C C . SER A 1 74 ? 6.930 3.302 0.325 1.00 97.56 74 SER A C 1
ATOM 588 O O . SER A 1 74 ? 7.937 3.999 0.400 1.00 97.56 74 SER A O 1
ATOM 590 N N . ARG A 1 75 ? 6.023 3.231 1.295 1.00 98.06 75 ARG A N 1
ATOM 591 C CA . ARG A 1 75 ? 6.262 3.758 2.643 1.00 98.06 75 ARG A CA 1
ATOM 592 C C . ARG A 1 75 ? 7.170 2.816 3.423 1.00 98.06 75 ARG A C 1
ATOM 594 O O . ARG A 1 75 ? 7.286 1.645 3.063 1.00 98.06 75 ARG A O 1
ATOM 601 N N . SER A 1 76 ? 7.788 3.291 4.498 1.00 98.38 76 SER A N 1
ATOM 602 C CA . SER A 1 76 ? 8.449 2.372 5.425 1.00 98.38 76 SER A CA 1
ATOM 603 C C . SER A 1 76 ? 7.424 1.563 6.216 1.00 98.38 76 SER A C 1
ATOM 605 O O . SER A 1 76 ? 6.288 1.988 6.446 1.00 98.38 76 SER A O 1
ATOM 607 N N . GLU A 1 77 ? 7.851 0.393 6.683 1.00 98.12 77 GLU A N 1
ATOM 608 C CA . GLU A 1 77 ? 7.031 -0.441 7.556 1.00 98.12 77 GLU A CA 1
ATOM 609 C C . GLU A 1 77 ? 6.663 0.303 8.850 1.00 98.12 77 GLU A C 1
ATOM 611 O O . GLU A 1 77 ? 5.512 0.266 9.274 1.00 98.12 77 GLU A O 1
ATOM 616 N N . ASP A 1 78 ? 7.599 1.061 9.428 1.00 98.44 78 ASP A N 1
ATOM 617 C CA . ASP A 1 78 ? 7.366 1.845 10.647 1.00 98.44 78 ASP A CA 1
ATOM 618 C C . ASP A 1 78 ? 6.315 2.939 10.442 1.00 98.44 78 ASP A C 1
ATOM 620 O O . ASP A 1 78 ? 5.413 3.092 11.261 1.00 98.44 78 ASP A O 1
ATOM 624 N N . SER A 1 79 ? 6.380 3.662 9.323 1.00 98.38 79 SER A N 1
ATOM 625 C CA . SER A 1 79 ? 5.381 4.667 8.939 1.00 98.38 79 SER A CA 1
ATOM 626 C C . SER A 1 79 ? 3.976 4.078 8.849 1.00 98.38 79 SER A C 1
ATOM 628 O O . SER A 1 79 ? 3.019 4.661 9.363 1.00 98.38 79 SER A O 1
ATOM 630 N N . ILE A 1 80 ? 3.849 2.903 8.233 1.00 98.50 80 ILE A N 1
ATOM 631 C CA . ILE A 1 80 ? 2.571 2.202 8.091 1.00 98.50 80 ILE A CA 1
ATOM 632 C C . ILE A 1 80 ? 2.048 1.760 9.461 1.00 98.50 80 ILE A C 1
ATOM 634 O O . ILE A 1 80 ? 0.881 1.983 9.780 1.00 98.50 80 ILE A O 1
ATOM 638 N N . ILE A 1 81 ? 2.911 1.166 10.286 1.00 98.50 81 ILE A N 1
ATOM 639 C CA . ILE A 1 81 ? 2.554 0.688 11.624 1.00 98.50 81 ILE A CA 1
ATOM 640 C C . ILE A 1 81 ? 2.108 1.847 12.519 1.00 98.50 81 ILE A C 1
ATOM 642 O O . ILE A 1 81 ? 1.040 1.761 13.124 1.00 98.50 81 ILE A O 1
ATOM 646 N N . ASN A 1 82 ? 2.844 2.958 12.522 1.00 97.81 82 ASN A N 1
ATOM 647 C CA . ASN A 1 82 ? 2.485 4.159 13.276 1.00 97.81 82 ASN A CA 1
ATOM 648 C C . ASN A 1 82 ? 1.104 4.701 12.871 1.00 97.81 82 ASN A C 1
ATOM 650 O O . ASN A 1 82 ? 0.335 5.143 13.724 1.00 97.81 82 ASN A O 1
ATOM 654 N N . GLU A 1 83 ? 0.746 4.646 11.584 1.00 97.81 83 GLU A N 1
ATOM 655 C CA . GLU A 1 83 ? -0.587 5.059 11.134 1.00 97.81 83 GLU A CA 1
ATOM 656 C C . GLU A 1 83 ? -1.688 4.093 11.589 1.00 97.81 83 GLU A C 1
ATOM 658 O O . GLU A 1 83 ? -2.764 4.544 11.989 1.00 97.81 83 GLU A O 1
ATOM 663 N N . ILE A 1 84 ? -1.436 2.780 11.574 1.00 98.25 84 ILE A N 1
ATOM 664 C CA . ILE A 1 84 ? -2.379 1.780 12.101 1.00 98.25 84 ILE A CA 1
ATOM 665 C C . ILE A 1 84 ? -2.646 2.033 13.590 1.00 98.25 84 ILE A C 1
ATOM 667 O O . ILE A 1 84 ? -3.799 2.000 14.030 1.00 98.25 84 ILE A O 1
ATOM 671 N N . GLU A 1 85 ? -1.605 2.333 14.363 1.00 97.69 85 GLU A N 1
ATOM 672 C CA . GLU A 1 85 ? -1.736 2.686 15.777 1.00 97.69 85 GLU A CA 1
ATOM 673 C C . GLU A 1 85 ? -2.479 4.010 15.976 1.00 97.69 85 GLU A C 1
ATOM 675 O O . GLU A 1 85 ? -3.405 4.081 16.783 1.00 97.69 85 GLU A O 1
ATOM 680 N N . ALA A 1 86 ? -2.178 5.033 15.173 1.00 96.50 86 ALA A N 1
ATOM 681 C CA . ALA A 1 86 ? -2.912 6.294 15.211 1.00 96.50 86 ALA A CA 1
ATOM 682 C C . ALA A 1 86 ? -4.407 6.095 14.906 1.00 96.50 86 ALA A C 1
ATOM 684 O O . ALA A 1 86 ? -5.252 6.706 15.562 1.00 96.50 86 ALA A O 1
ATOM 685 N N . ILE A 1 87 ? -4.763 5.220 13.957 1.00 97.19 87 ILE A N 1
ATOM 686 C CA . ILE A 1 87 ? -6.162 4.851 13.694 1.00 97.19 87 ILE A CA 1
ATOM 687 C C . ILE A 1 87 ? -6.792 4.214 14.926 1.00 97.19 87 ILE A C 1
ATOM 689 O O . ILE A 1 87 ? -7.869 4.647 15.343 1.00 97.19 87 ILE A O 1
ATOM 693 N N . ARG A 1 88 ? -6.119 3.211 15.501 1.00 97.12 88 ARG A N 1
ATOM 694 C CA . ARG A 1 88 ? -6.573 2.495 16.698 1.00 97.12 88 ARG A CA 1
ATOM 695 C C . ARG A 1 88 ? -6.872 3.454 17.846 1.00 97.12 88 ARG A C 1
ATOM 697 O O . ARG A 1 88 ? -7.892 3.293 18.512 1.00 97.12 88 ARG A O 1
ATOM 704 N N . ASP A 1 89 ? -5.995 4.431 18.050 1.00 95.94 89 ASP A N 1
ATOM 705 C CA . ASP A 1 89 ? -5.999 5.272 19.244 1.00 95.94 89 ASP A CA 1
ATOM 706 C C . ASP A 1 89 ? -6.845 6.542 19.094 1.00 95.94 89 ASP A C 1
ATOM 708 O O . ASP A 1 89 ? -7.355 7.058 20.089 1.00 95.94 89 ASP A O 1
ATOM 712 N N . THR A 1 90 ? -7.010 7.064 17.872 1.00 94.69 90 THR A N 1
ATOM 713 C CA . THR A 1 90 ? -7.599 8.401 17.661 1.00 94.69 90 THR A CA 1
ATOM 714 C C . THR A 1 90 ? -8.868 8.425 16.816 1.00 94.69 90 THR A C 1
ATOM 716 O O . THR A 1 90 ? -9.639 9.380 16.930 1.00 94.69 90 THR A O 1
ATOM 719 N N . VAL A 1 91 ? -9.128 7.413 15.976 1.00 95.25 91 VAL A N 1
ATOM 720 C CA . VAL A 1 91 ? -10.262 7.462 15.040 1.00 95.25 91 VAL A CA 1
ATOM 721 C C . VAL A 1 91 ? -11.537 6.933 15.712 1.00 95.25 91 VAL A C 1
ATOM 723 O O . VAL A 1 91 ? -11.592 5.767 16.115 1.00 95.25 91 VAL A O 1
ATOM 726 N N . PRO A 1 92 ? -12.612 7.741 15.803 1.00 93.25 92 PRO A N 1
ATOM 727 C CA . PRO A 1 92 ? -13.841 7.328 16.471 1.00 93.25 92 PRO A CA 1
ATOM 728 C C . PRO A 1 92 ? -14.497 6.099 15.836 1.00 93.25 92 PRO A C 1
ATOM 730 O O . PRO A 1 92 ? -14.671 6.012 14.616 1.00 93.25 92 PRO A O 1
ATOM 733 N N . GLY A 1 93 ? -14.947 5.177 16.689 1.00 93.62 93 GLY A N 1
ATOM 734 C CA . GLY A 1 93 ? -15.678 3.980 16.272 1.00 93.62 93 GLY A CA 1
ATOM 735 C C . GLY A 1 93 ? -14.797 2.855 15.726 1.00 93.62 93 GLY A C 1
ATOM 736 O O . GLY A 1 93 ? -15.322 1.968 15.053 1.00 93.62 93 GLY A O 1
ATOM 737 N N . PHE A 1 94 ? -13.484 2.879 15.981 1.00 96.88 94 PHE A N 1
ATOM 738 C CA . PHE A 1 94 ? -12.599 1.775 15.624 1.00 96.88 94 PHE A CA 1
ATOM 739 C C . PHE A 1 94 ? -12.977 0.490 16.377 1.00 96.88 94 PHE A C 1
ATOM 741 O O . PHE A 1 94 ? -13.140 0.477 17.595 1.00 96.88 94 PHE A O 1
ATOM 748 N N . THR A 1 95 ? -13.126 -0.612 15.643 1.00 94.94 95 THR A N 1
ATOM 749 C CA . THR A 1 95 ? -13.621 -1.896 16.178 1.00 94.94 95 THR A CA 1
ATOM 750 C C . THR A 1 95 ? -12.510 -2.918 16.442 1.00 94.94 95 THR A C 1
ATOM 752 O O . THR A 1 95 ? -12.778 -4.020 16.944 1.00 94.94 95 THR A O 1
ATOM 755 N N . GLY A 1 96 ? -11.263 -2.561 16.118 1.00 96.31 96 GLY A N 1
ATOM 756 C CA . GLY A 1 96 ? -10.127 -3.478 16.037 1.00 96.31 96 GLY A CA 1
ATOM 757 C C . GLY A 1 96 ? -9.886 -4.033 14.630 1.00 96.31 96 GLY A C 1
ATOM 758 O O . GLY A 1 96 ? -9.035 -4.903 14.476 1.00 96.31 96 GLY A O 1
ATOM 759 N N . VAL A 1 97 ? -10.630 -3.590 13.611 1.00 96.88 97 VAL A N 1
ATOM 760 C CA . VAL A 1 97 ? -10.490 -4.082 12.231 1.00 96.88 97 VAL A CA 1
ATOM 761 C C . VAL A 1 97 ? -9.993 -2.970 11.316 1.00 96.88 97 VAL A C 1
ATOM 763 O O . VAL A 1 97 ? -10.658 -1.946 11.172 1.00 96.88 97 VAL A O 1
ATOM 766 N N . ILE A 1 98 ? -8.850 -3.201 10.670 1.00 97.50 98 ILE A N 1
ATOM 767 C CA . ILE A 1 98 ? -8.377 -2.394 9.539 1.00 97.50 98 ILE A CA 1
ATOM 768 C C . ILE A 1 98 ? -9.095 -2.892 8.283 1.00 97.50 98 ILE A C 1
ATOM 770 O O . ILE A 1 98 ? -9.055 -4.088 7.982 1.00 97.50 98 ILE A O 1
ATOM 774 N N . SER A 1 99 ? -9.803 -1.990 7.598 1.00 95.31 99 SER A N 1
ATOM 775 C CA . SER A 1 99 ? -10.669 -2.334 6.462 1.00 95.31 99 SER A CA 1
ATOM 776 C C . SER A 1 99 ? -9.893 -2.624 5.182 1.00 95.31 99 SER A C 1
ATOM 778 O O . SER A 1 99 ? -10.379 -3.383 4.349 1.00 95.31 99 SER A O 1
ATOM 780 N N . ASP A 1 100 ? -8.703 -2.044 5.044 1.00 96.12 100 ASP A N 1
ATOM 781 C CA . ASP A 1 100 ? -7.757 -2.352 3.978 1.00 96.12 100 ASP A CA 1
ATOM 782 C C . ASP A 1 100 ? -6.335 -1.954 4.396 1.00 96.12 100 ASP A C 1
ATOM 784 O O . ASP A 1 100 ? -6.138 -0.870 4.953 1.00 96.12 100 ASP A O 1
ATOM 788 N N . LEU A 1 101 ? -5.351 -2.808 4.117 1.00 96.88 101 LEU A N 1
ATOM 789 C CA . LEU A 1 101 ? -3.923 -2.499 4.225 1.00 96.88 101 LEU A CA 1
ATOM 790 C C . LEU A 1 101 ? -3.274 -2.707 2.855 1.00 96.88 101 LEU A C 1
ATOM 792 O O . LEU A 1 101 ? -2.686 -3.749 2.572 1.00 96.88 101 LEU A O 1
ATOM 796 N N . GLY A 1 102 ? -3.437 -1.726 1.979 1.00 92.12 102 GLY A N 1
ATOM 797 C CA . GLY 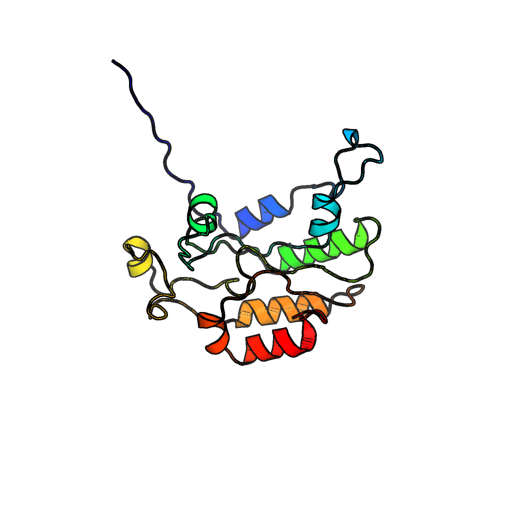A 1 102 ? -3.189 -1.902 0.555 1.00 92.12 102 GLY A CA 1
ATOM 798 C C . GLY A 1 102 ? -2.794 -0.607 -0.129 1.00 92.12 102 GLY A C 1
ATOM 799 O O . GLY A 1 102 ? -2.086 0.217 0.431 1.00 92.12 102 GLY A O 1
ATOM 800 N N . GLY A 1 103 ? -3.215 -0.424 -1.368 1.00 90.12 103 GLY A N 1
ATOM 801 C CA . GLY A 1 103 ? -2.812 0.699 -2.202 1.00 90.12 103 GLY A CA 1
ATOM 802 C C . GLY A 1 103 ? -3.402 0.527 -3.596 1.00 90.12 103 GLY A C 1
ATOM 803 O O . GLY A 1 103 ? -4.399 -0.175 -3.757 1.00 90.12 103 GLY A O 1
ATOM 804 N N . PRO A 1 104 ? -2.779 1.090 -4.639 1.00 91.31 104 PRO A N 1
ATOM 805 C CA . PRO A 1 104 ? -3.221 0.870 -6.016 1.00 91.31 104 PRO A CA 1
ATOM 806 C C . PRO A 1 104 ? -3.307 -0.615 -6.399 1.00 91.31 104 PRO A C 1
ATOM 808 O O . PRO A 1 104 ? -4.063 -1.016 -7.283 1.00 91.31 104 PRO A O 1
ATOM 811 N N . THR A 1 105 ? -2.508 -1.449 -5.739 1.00 91.88 105 THR A N 1
ATOM 812 C CA . THR A 1 105 ? -2.543 -2.908 -5.801 1.00 91.88 105 THR A CA 1
ATOM 813 C C . THR A 1 105 ? -2.106 -3.438 -4.435 1.00 91.88 105 THR A C 1
ATOM 815 O O . THR A 1 105 ? -1.247 -2.842 -3.800 1.00 91.88 105 THR A O 1
ATOM 818 N N . ALA A 1 106 ? -2.664 -4.539 -3.944 1.00 92.81 106 ALA A N 1
ATOM 819 C CA . ALA A 1 106 ? -2.325 -5.050 -2.613 1.00 92.81 106 ALA A CA 1
ATOM 820 C C . ALA A 1 106 ? -0.915 -5.665 -2.530 1.00 92.81 106 ALA A C 1
ATOM 822 O O . ALA A 1 106 ? -0.313 -5.696 -1.461 1.00 92.81 106 ALA A O 1
ATOM 823 N N . ASN A 1 107 ? -0.395 -6.168 -3.652 1.00 95.31 107 ASN A N 1
ATOM 824 C CA . ASN A 1 107 ? 0.751 -7.073 -3.689 1.00 95.31 107 ASN A CA 1
ATOM 825 C C . ASN A 1 107 ? 1.954 -6.553 -4.493 1.00 95.31 107 ASN A C 1
ATOM 827 O O . ASN A 1 107 ? 2.755 -7.344 -4.970 1.00 95.31 107 ASN A O 1
ATOM 831 N N . MET A 1 108 ? 2.098 -5.230 -4.652 1.00 96.75 108 MET A N 1
ATOM 832 C CA . MET A 1 108 ? 3.292 -4.624 -5.280 1.00 96.75 108 MET A CA 1
ATOM 833 C C . MET A 1 108 ? 4.212 -3.885 -4.302 1.00 96.75 108 MET A C 1
ATOM 835 O O . MET A 1 108 ? 5.198 -3.293 -4.733 1.00 96.75 108 MET A O 1
ATOM 839 N N . TYR A 1 109 ? 3.920 -3.916 -2.999 1.00 97.69 109 TYR A N 1
ATOM 840 C CA . TYR A 1 109 ? 4.715 -3.207 -1.997 1.00 97.69 109 TYR A CA 1
ATOM 841 C C . TYR A 1 109 ? 6.182 -3.657 -2.034 1.00 97.69 109 TYR A C 1
ATOM 843 O O . TYR A 1 109 ? 6.480 -4.851 -2.010 1.00 97.69 109 TYR A O 1
ATOM 851 N N . MET A 1 110 ? 7.089 -2.678 -2.121 1.00 96.62 110 MET A N 1
ATOM 852 C CA . MET A 1 110 ? 8.543 -2.817 -2.297 1.00 96.62 110 MET A CA 1
ATOM 853 C C . MET A 1 110 ? 9.033 -3.476 -3.600 1.00 96.62 110 MET A C 1
ATOM 855 O O . MET A 1 110 ? 10.249 -3.475 -3.837 1.00 96.62 110 MET A O 1
ATOM 859 N N . LEU A 1 111 ? 8.139 -3.960 -4.471 1.00 96.38 111 LEU A N 1
ATOM 860 C CA . LEU A 1 111 ? 8.518 -4.530 -5.764 1.00 96.38 111 LEU A CA 1
ATOM 861 C C . LEU A 1 111 ? 9.044 -3.446 -6.705 1.00 96.38 111 LEU A C 1
ATOM 863 O O . LEU A 1 111 ? 8.506 -2.343 -6.789 1.00 96.38 111 LEU A O 1
ATOM 867 N N . ARG A 1 112 ? 10.097 -3.773 -7.455 1.00 95.12 112 ARG A N 1
ATOM 868 C CA . ARG A 1 112 ? 10.755 -2.838 -8.374 1.00 95.12 112 ARG A CA 1
ATOM 869 C C . ARG A 1 112 ? 11.401 -3.554 -9.550 1.00 95.12 112 ARG A C 1
ATOM 871 O O . ARG A 1 112 ? 11.583 -4.772 -9.537 1.00 95.12 112 ARG A O 1
ATOM 878 N N . CYS A 1 113 ? 11.787 -2.787 -10.565 1.00 95.62 113 CYS A N 1
ATOM 879 C CA . CYS A 1 113 ? 12.677 -3.300 -11.594 1.00 95.62 113 CYS A CA 1
ATOM 880 C C . CYS A 1 113 ? 14.042 -3.635 -10.967 1.00 95.62 113 CYS A C 1
ATOM 882 O O . CYS A 1 113 ? 14.682 -2.792 -10.345 1.00 95.62 113 CYS A O 1
ATOM 884 N N . LYS A 1 114 ? 14.526 -4.859 -11.170 1.00 95.56 114 LYS A N 1
ATOM 885 C CA . LYS A 1 114 ? 15.844 -5.328 -10.715 1.00 95.56 114 LYS A CA 1
ATOM 886 C C . LYS A 1 114 ? 16.998 -4.747 -11.541 1.00 95.56 114 LYS A C 1
ATOM 888 O O . LYS A 1 114 ? 18.155 -4.900 -11.167 1.00 95.56 114 LYS A O 1
ATOM 893 N N . SER A 1 115 ? 16.707 -4.120 -12.686 1.00 95.88 115 SER A N 1
ATOM 894 C CA . SER A 1 115 ? 17.703 -3.566 -13.610 1.00 95.88 115 SER A CA 1
ATOM 895 C C . SER A 1 115 ? 17.541 -2.048 -13.752 1.00 95.88 115 SER A C 1
ATOM 897 O O . SER A 1 115 ? 16.700 -1.600 -14.538 1.00 95.88 115 SER A O 1
ATOM 899 N N . PRO A 1 116 ? 18.383 -1.243 -13.071 1.00 91.94 116 PRO A N 1
ATOM 900 C CA . PRO A 1 116 ? 18.348 0.217 -13.183 1.00 91.94 116 PRO A CA 1
ATOM 901 C C . PRO A 1 116 ? 18.547 0.709 -14.622 1.00 91.94 116 PRO A C 1
ATOM 903 O O . PRO A 1 116 ? 17.878 1.633 -15.077 1.00 91.94 116 PRO A O 1
ATOM 906 N N . ARG A 1 117 ? 19.427 0.046 -15.386 1.00 93.69 117 ARG A N 1
ATOM 907 C CA . ARG A 1 117 ? 19.671 0.378 -16.798 1.00 93.69 117 ARG A CA 1
ATOM 908 C C . ARG A 1 117 ? 18.436 0.132 -17.669 1.00 93.69 117 ARG A C 1
ATOM 910 O O . ARG A 1 117 ? 18.150 0.931 -18.561 1.00 93.69 117 ARG A O 1
ATOM 917 N N . ALA A 1 118 ? 17.725 -0.974 -17.436 1.00 93.31 118 ALA A N 1
ATOM 918 C CA . ALA A 1 118 ? 16.497 -1.260 -18.168 1.00 93.31 118 ALA A CA 1
ATOM 919 C C . ALA A 1 118 ? 15.410 -0.247 -17.798 1.00 93.31 118 ALA A C 1
ATOM 921 O O . ALA A 1 118 ? 14.789 0.318 -18.690 1.00 93.31 118 ALA A O 1
ATOM 922 N N . GLU A 1 119 ? 15.229 0.035 -16.507 1.00 92.19 119 GLU A N 1
ATOM 923 C CA . GLU A 1 119 ? 14.219 0.974 -16.007 1.00 92.19 119 GLU A CA 1
ATOM 924 C C . GLU A 1 119 ? 14.363 2.378 -16.614 1.00 92.19 119 GLU A C 1
ATOM 926 O O . GLU A 1 119 ? 13.379 2.930 -17.101 1.00 92.19 119 GLU A O 1
ATOM 931 N N . GLN A 1 120 ? 15.591 2.903 -16.709 1.00 90.25 120 GLN A N 1
ATOM 932 C CA . GLN A 1 120 ? 15.876 4.228 -17.285 1.00 90.25 120 GLN A CA 1
ATOM 933 C C . GLN A 1 120 ? 15.484 4.376 -18.763 1.00 90.25 120 GLN A C 1
ATOM 935 O O . GLN A 1 120 ? 15.256 5.488 -19.235 1.00 90.25 120 GLN A O 1
ATOM 940 N N . THR A 1 121 ? 15.434 3.276 -19.519 1.00 92.62 121 THR A N 1
ATOM 941 C CA . THR A 1 121 ? 15.200 3.297 -20.975 1.00 92.62 121 THR A CA 1
ATOM 942 C C . THR A 1 121 ? 13.915 2.576 -21.392 1.00 92.62 121 THR A C 1
ATOM 944 O O . THR A 1 121 ? 13.562 2.565 -22.575 1.00 92.62 121 THR A O 1
ATOM 947 N N . CYS A 1 122 ? 13.191 1.986 -20.436 1.00 92.62 122 CYS A N 1
ATOM 948 C CA . CYS A 1 122 ? 12.060 1.105 -20.694 1.00 92.62 122 CYS A CA 1
ATOM 949 C C . CYS A 1 122 ? 10.865 1.852 -21.302 1.00 92.62 122 CYS A C 1
ATOM 951 O O . CYS A 1 122 ? 10.318 2.795 -20.729 1.00 92.62 122 CYS A O 1
ATOM 953 N N . ARG A 1 123 ? 10.387 1.353 -22.448 1.00 91.81 123 ARG A N 1
ATOM 954 C CA . ARG A 1 123 ? 9.181 1.852 -23.131 1.00 91.81 123 ARG A CA 1
ATOM 955 C C . ARG A 1 123 ? 7.976 0.913 -23.023 1.00 91.81 123 ARG A C 1
ATOM 957 O O . ARG A 1 123 ? 6.952 1.176 -23.643 1.00 91.81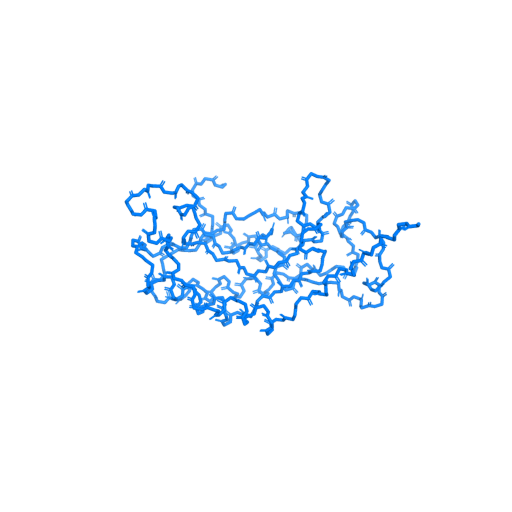 123 ARG A O 1
ATOM 964 N N . ARG A 1 124 ? 8.076 -0.182 -22.256 1.00 91.12 124 ARG A N 1
ATOM 965 C CA . ARG A 1 124 ? 6.949 -1.111 -22.063 1.00 91.12 124 ARG A CA 1
ATOM 966 C C . ARG A 1 124 ? 5.807 -0.411 -21.331 1.00 91.12 124 ARG A C 1
ATOM 968 O O . ARG A 1 124 ? 6.035 0.281 -20.341 1.00 91.12 124 ARG A O 1
ATOM 975 N N . LEU A 1 125 ? 4.583 -0.644 -21.795 1.00 89.06 125 LEU A N 1
ATOM 976 C CA . LEU A 1 125 ? 3.370 -0.135 -21.149 1.00 89.06 125 LEU A CA 1
ATOM 977 C C . LEU A 1 125 ? 3.000 -0.947 -19.901 1.00 89.06 125 LEU A C 1
ATOM 979 O O . LEU A 1 125 ? 2.466 -0.396 -18.947 1.00 89.06 125 LEU A O 1
ATOM 983 N N . SER A 1 126 ? 3.333 -2.240 -19.895 1.00 93.94 126 SER A N 1
ATOM 984 C CA . SER A 1 126 ? 3.086 -3.160 -18.786 1.00 93.94 126 SER A CA 1
ATOM 985 C C . SER A 1 126 ? 4.316 -4.025 -18.511 1.00 93.94 126 SER A C 1
ATOM 987 O O . SER A 1 126 ? 4.974 -4.513 -19.441 1.00 93.94 126 SER A O 1
ATOM 989 N N . CYS A 1 127 ? 4.614 -4.231 -17.226 1.00 95.12 127 CYS A N 1
ATOM 990 C CA . CYS A 1 127 ? 5.654 -5.157 -16.770 1.00 95.12 127 CYS A CA 1
ATOM 991 C C . CYS A 1 127 ? 5.158 -6.603 -16.633 1.00 95.12 127 CYS A C 1
ATOM 993 O O . CYS A 1 127 ? 5.952 -7.472 -16.301 1.00 95.12 127 CYS A O 1
ATOM 995 N N . VAL A 1 128 ? 3.872 -6.855 -16.864 1.00 94.56 128 VAL A N 1
ATOM 996 C CA . VAL A 1 128 ? 3.180 -8.113 -16.526 1.00 94.56 128 VAL A CA 1
ATOM 997 C C . VAL A 1 128 ? 2.316 -8.634 -17.676 1.00 94.56 128 VAL A C 1
ATOM 999 O O . VAL A 1 128 ? 1.569 -9.588 -17.506 1.00 94.56 128 VAL A O 1
ATOM 1002 N N . TYR A 1 129 ? 2.411 -8.003 -18.849 1.00 92.31 129 TYR A N 1
ATOM 1003 C CA . TYR A 1 129 ? 1.742 -8.429 -20.074 1.00 92.31 129 TYR A CA 1
ATOM 1004 C C . TYR A 1 129 ? 2.705 -8.359 -21.281 1.00 92.31 129 TYR A C 1
ATOM 1006 O O . TYR A 1 129 ? 3.506 -7.411 -21.366 1.00 92.31 129 TYR A O 1
ATOM 1014 N N . PRO A 1 130 ? 2.643 -9.316 -22.234 1.00 92.00 130 PRO A N 1
ATOM 1015 C CA . PRO A 1 130 ? 1.861 -10.566 -22.185 1.00 92.00 130 PRO A CA 1
ATOM 1016 C C . PRO A 1 130 ? 2.368 -11.556 -21.128 1.00 92.00 130 PRO A C 1
ATOM 1018 O O . PRO A 1 130 ? 1.578 -12.319 -20.590 1.00 92.00 130 PRO A O 1
ATOM 1021 N N . ASP A 1 131 ? 3.646 -11.443 -20.770 1.00 93.69 131 ASP A N 1
ATOM 1022 C CA . ASP A 1 131 ? 4.307 -12.204 -19.713 1.00 93.69 131 ASP A CA 1
ATOM 1023 C C . ASP A 1 131 ? 4.981 -11.252 -18.717 1.00 93.69 131 ASP A C 1
ATOM 102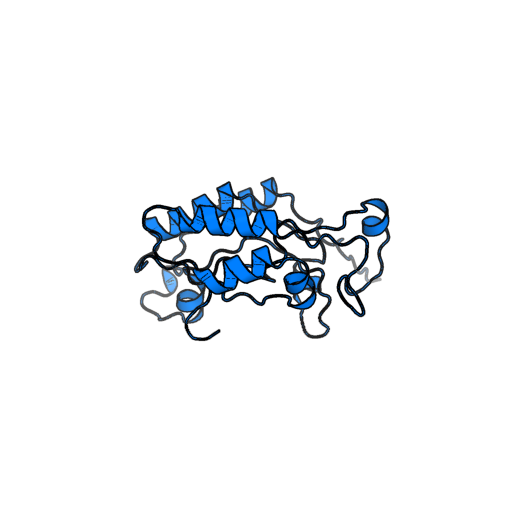5 O O . ASP A 1 131 ? 5.263 -10.083 -19.034 1.00 93.69 131 ASP A O 1
ATOM 1029 N N . ILE A 1 132 ? 5.296 -11.770 -17.527 1.00 95.38 132 ILE A N 1
ATOM 1030 C CA . ILE A 1 132 ? 6.062 -11.045 -16.511 1.00 95.38 132 ILE A CA 1
ATOM 1031 C C . ILE A 1 132 ? 7.447 -10.708 -17.068 1.00 95.38 132 ILE A C 1
ATOM 1033 O O . ILE A 1 132 ? 8.192 -11.559 -17.554 1.00 95.38 132 ILE A O 1
ATOM 1037 N N . CYS A 1 133 ? 7.801 -9.428 -17.009 1.00 95.81 133 CYS A N 1
ATOM 1038 C CA . CYS A 1 133 ? 9.095 -8.931 -17.440 1.00 95.81 133 CYS A CA 1
ATOM 1039 C C . CYS A 1 133 ? 10.214 -9.625 -16.638 1.00 95.81 133 CYS A C 1
ATOM 1041 O O . CYS A 1 133 ? 10.177 -9.583 -15.410 1.00 95.81 133 CYS A O 1
ATOM 1043 N N . PRO A 1 134 ? 11.269 -10.162 -17.279 1.00 94.06 134 PRO A N 1
ATOM 1044 C CA . PRO A 1 134 ? 12.367 -10.837 -16.572 1.00 94.06 134 PRO A CA 1
ATOM 1045 C C . PRO A 1 134 ? 13.111 -9.947 -15.563 1.00 94.06 134 PRO A C 1
ATOM 1047 O O . PRO A 1 134 ? 13.713 -10.424 -14.597 1.00 94.06 134 PRO A O 1
ATOM 1050 N N . HIS A 1 135 ? 13.080 -8.630 -15.786 1.00 95.12 135 HIS A N 1
ATOM 1051 C CA . HIS A 1 135 ? 13.654 -7.651 -14.870 1.00 95.12 135 HIS A CA 1
ATOM 1052 C C . HIS A 1 135 ? 12.733 -7.301 -13.700 1.00 95.12 135 HIS A C 1
ATOM 1054 O O . HIS A 1 135 ? 13.197 -6.643 -12.779 1.00 95.12 135 HIS A O 1
ATOM 1060 N N . MET A 1 136 ? 11.468 -7.715 -13.703 1.00 95.25 136 MET A N 1
ATOM 1061 C CA . MET A 1 136 ? 10.543 -7.422 -12.614 1.00 95.25 136 MET A CA 1
ATOM 1062 C C . MET A 1 136 ? 10.810 -8.344 -11.419 1.00 95.25 136 MET A C 1
ATOM 1064 O O . MET A 1 136 ? 11.122 -9.526 -11.585 1.00 95.25 136 MET A O 1
ATOM 1068 N N . ASP A 1 137 ? 10.753 -7.783 -10.216 1.00 94.00 137 ASP A N 1
ATOM 1069 C CA . ASP A 1 137 ? 10.717 -8.557 -8.977 1.00 94.00 137 ASP A CA 1
ATOM 1070 C C . ASP A 1 137 ? 9.290 -9.034 -8.673 1.00 94.00 137 ASP A C 1
ATOM 1072 O O . ASP A 1 137 ? 8.320 -8.319 -8.923 1.00 94.00 137 ASP A O 1
ATOM 1076 N N . THR A 1 138 ? 9.182 -10.239 -8.127 1.00 94.88 138 THR A N 1
ATOM 1077 C CA . THR A 1 138 ? 7.934 -10.880 -7.693 1.00 94.88 138 THR A CA 1
ATOM 1078 C C . THR A 1 138 ? 8.048 -11.442 -6.271 1.00 94.88 138 THR A C 1
ATOM 1080 O O . THR A 1 138 ? 7.164 -12.171 -5.822 1.00 94.88 138 THR A O 1
ATOM 1083 N N . ASN A 1 139 ? 9.113 -11.107 -5.530 1.00 96.19 139 ASN A N 1
ATOM 1084 C CA . ASN A 1 139 ? 9.272 -11.521 -4.139 1.00 96.19 139 ASN A CA 1
ATOM 1085 C C . ASN A 1 139 ? 8.356 -10.712 -3.208 1.00 96.19 139 ASN A C 1
ATOM 1087 O O . ASN A 1 139 ? 8.609 -9.542 -2.922 1.00 96.19 139 ASN A O 1
ATOM 1091 N N . HIS A 1 140 ? 7.323 -11.354 -2.664 1.00 97.56 140 HIS A N 1
ATOM 1092 C CA . HIS A 1 140 ? 6.343 -10.700 -1.797 1.00 97.56 140 HIS A CA 1
ATOM 1093 C C . HIS A 1 140 ? 6.747 -10.687 -0.316 1.00 97.56 140 HIS A C 1
ATOM 1095 O O . HIS A 1 140 ? 5.960 -10.260 0.530 1.00 97.56 140 HIS A O 1
ATOM 1101 N N . GLU A 1 141 ? 7.958 -11.129 0.028 1.00 98.06 141 GLU A N 1
ATOM 1102 C CA . GLU A 1 141 ? 8.450 -11.169 1.409 1.00 98.06 141 GLU A CA 1
ATOM 1103 C C . GLU A 1 141 ? 8.268 -9.848 2.184 1.00 98.06 141 GLU A C 1
ATOM 1105 O O . GLU A 1 141 ? 7.741 -9.913 3.297 1.00 98.06 141 GLU A O 1
ATOM 1110 N N . PRO A 1 142 ? 8.561 -8.650 1.630 1.00 97.75 142 PRO A N 1
ATOM 1111 C CA . PRO A 1 142 ? 8.299 -7.394 2.337 1.00 97.75 142 PRO A CA 1
ATOM 1112 C C . PRO A 1 142 ? 6.816 -7.183 2.668 1.00 97.75 142 PRO A C 1
ATOM 1114 O O . PRO A 1 142 ? 6.478 -6.697 3.744 1.00 97.75 142 PRO A O 1
ATOM 1117 N N . THR A 1 143 ? 5.921 -7.583 1.761 1.00 97.75 143 THR A N 1
ATOM 1118 C CA . THR A 1 143 ? 4.468 -7.476 1.965 1.00 97.75 143 THR A CA 1
ATOM 1119 C C . THR A 1 143 ? 4.005 -8.435 3.063 1.00 97.75 143 THR A C 1
ATOM 1121 O O . THR A 1 143 ? 3.256 -8.046 3.955 1.00 97.75 143 THR A O 1
ATOM 1124 N N . ILE A 1 144 ? 4.494 -9.678 3.038 1.00 98.25 144 ILE A N 1
ATOM 1125 C CA . ILE A 1 144 ? 4.179 -10.701 4.046 1.00 98.25 144 ILE A CA 1
ATOM 1126 C C . ILE A 1 144 ? 4.661 -10.262 5.435 1.00 98.25 144 ILE A C 1
ATOM 1128 O O . ILE A 1 144 ? 3.929 -10.407 6.415 1.00 98.25 144 ILE A O 1
ATOM 1132 N N . ASN A 1 145 ? 5.875 -9.717 5.529 1.00 98.44 145 ASN A N 1
ATOM 1133 C CA . ASN A 1 145 ? 6.443 -9.249 6.793 1.00 98.44 145 ASN A CA 1
ATOM 1134 C C . ASN A 1 145 ? 5.620 -8.100 7.384 1.00 98.44 145 ASN A C 1
ATOM 1136 O O . ASN A 1 145 ? 5.231 -8.173 8.552 1.00 98.44 145 ASN A O 1
ATOM 1140 N N . LEU A 1 146 ? 5.254 -7.116 6.556 1.00 98.50 146 LEU A N 1
ATOM 1141 C CA . LEU A 1 146 ? 4.371 -6.026 6.957 1.00 98.50 146 LEU A CA 1
ATOM 1142 C C . LEU A 1 146 ? 3.023 -6.551 7.471 1.00 98.50 146 LEU A C 1
ATOM 1144 O O . LEU A 1 146 ? 2.565 -6.138 8.535 1.00 98.50 146 LEU A O 1
ATOM 1148 N N . TYR A 1 147 ? 2.390 -7.475 6.745 1.00 97.75 147 TYR A N 1
ATOM 1149 C CA . TYR A 1 147 ? 1.097 -8.044 7.133 1.00 97.75 147 TYR A CA 1
ATOM 1150 C C . TYR A 1 147 ? 1.152 -8.748 8.489 1.00 97.75 147 TYR A C 1
ATOM 1152 O O . TYR A 1 147 ? 0.279 -8.536 9.335 1.00 97.75 147 TYR A O 1
ATOM 1160 N N . ARG A 1 148 ? 2.199 -9.545 8.721 1.00 98.25 148 ARG A N 1
ATOM 1161 C CA . ARG A 1 148 ? 2.415 -10.237 9.997 1.00 98.25 148 ARG A CA 1
ATOM 1162 C C . ARG A 1 148 ? 2.636 -9.252 11.131 1.00 98.25 148 ARG A C 1
ATOM 1164 O O . ARG A 1 148 ? 1.926 -9.321 12.130 1.00 98.25 148 ARG A O 1
ATOM 1171 N N . ARG A 1 149 ? 3.548 -8.293 10.948 1.00 98.38 149 ARG A N 1
ATOM 1172 C CA . ARG A 1 149 ? 3.832 -7.276 11.964 1.00 98.38 149 ARG A CA 1
ATOM 1173 C C . ARG A 1 149 ? 2.585 -6.474 12.316 1.00 98.38 149 ARG A C 1
ATOM 1175 O O . ARG A 1 149 ? 2.309 -6.262 13.491 1.00 98.38 149 ARG A O 1
ATOM 1182 N N . ALA A 1 150 ? 1.819 -6.054 11.313 1.00 98.06 150 ALA A N 1
ATOM 1183 C CA . ALA A 1 150 ? 0.608 -5.278 11.523 1.00 98.06 150 ALA A CA 1
ATOM 1184 C C . ALA A 1 150 ? -0.481 -6.091 12.248 1.00 98.06 150 ALA A C 1
ATOM 1186 O O . ALA A 1 150 ? -1.186 -5.553 13.102 1.00 98.06 150 ALA A O 1
ATOM 1187 N N . ARG A 1 151 ? -0.606 -7.392 11.953 1.00 97.44 151 ARG A N 1
ATOM 1188 C CA . ARG A 1 151 ? -1.542 -8.296 12.641 1.00 97.44 151 ARG A CA 1
ATOM 1189 C C . ARG A 1 151 ? -1.190 -8.482 14.117 1.00 97.44 151 ARG A C 1
ATOM 1191 O O . ARG A 1 151 ? -2.098 -8.601 14.934 1.00 97.44 151 ARG A O 1
ATOM 1198 N N . ASP A 1 152 ? 0.096 -8.495 14.447 1.00 97.94 152 ASP A N 1
ATOM 1199 C CA . ASP A 1 152 ? 0.577 -8.741 15.808 1.00 97.94 152 ASP A CA 1
ATOM 1200 C C . ASP A 1 152 ? 0.486 -7.489 16.713 1.00 97.94 152 ASP A C 1
ATOM 1202 O O . ASP A 1 152 ? 0.781 -7.550 17.910 1.00 97.94 152 ASP A O 1
ATOM 1206 N N . LEU A 1 153 ? 0.029 -6.347 16.178 1.00 98.19 153 LEU A N 1
ATOM 1207 C CA . LEU A 1 153 ? -0.188 -5.123 16.949 1.00 98.19 153 LEU A CA 1
ATOM 1208 C C . LEU A 1 153 ? -1.302 -5.283 17.990 1.00 98.19 153 LEU A C 1
ATOM 1210 O O . LEU A 1 153 ? -2.437 -5.672 17.702 1.00 98.19 153 LEU A O 1
ATOM 1214 N N . LYS A 1 154 ? -1.014 -4.858 19.223 1.00 97.50 154 LYS A N 1
ATOM 1215 C CA . LYS A 1 154 ? -1.998 -4.856 20.308 1.00 97.50 154 LYS A CA 1
ATOM 1216 C C . LYS A 1 154 ? -3.202 -3.978 19.949 1.00 97.50 154 LYS A C 1
ATOM 1218 O O . LYS A 1 154 ? -3.056 -2.824 19.550 1.00 97.50 154 LYS A O 1
ATOM 1223 N N . GLY A 1 155 ? -4.401 -4.523 20.147 1.00 96.44 155 GLY A N 1
ATOM 1224 C CA . GLY A 1 155 ? -5.667 -3.845 19.847 1.00 96.44 155 GLY A CA 1
ATOM 1225 C C . GLY A 1 155 ? -6.137 -4.004 18.398 1.00 96.44 155 GLY A C 1
ATOM 1226 O O . GLY A 1 155 ? -7.280 -3.652 18.101 1.00 96.44 155 GLY A O 1
ATOM 1227 N N . ILE A 1 156 ? -5.316 -4.594 17.524 1.00 97.94 156 ILE A N 1
ATOM 1228 C CA . ILE A 1 156 ? -5.729 -5.033 16.193 1.00 97.94 156 ILE A CA 1
ATOM 1229 C C . ILE A 1 156 ? -6.237 -6.474 16.293 1.00 97.94 156 ILE A C 1
ATOM 1231 O O . ILE A 1 156 ? -5.576 -7.360 16.820 1.00 97.94 156 ILE A O 1
ATOM 1235 N N . LYS A 1 157 ? -7.464 -6.698 15.824 1.00 96.69 157 LYS A N 1
ATOM 1236 C CA . LYS A 1 157 ? -8.130 -8.007 15.790 1.00 96.69 157 LYS A CA 1
ATOM 1237 C C . LYS A 1 157 ? -8.029 -8.649 14.414 1.00 96.69 157 LYS A C 1
ATOM 1239 O O . LYS A 1 157 ? -7.934 -9.868 14.313 1.00 96.69 157 LYS A O 1
ATOM 1244 N N . LYS A 1 158 ? -8.122 -7.839 13.355 1.00 96.19 158 LYS A N 1
ATOM 1245 C CA . LYS A 1 158 ? -8.042 -8.306 11.970 1.00 96.19 158 LYS A CA 1
ATOM 1246 C C . LYS A 1 158 ? -7.565 -7.194 11.043 1.00 96.19 158 LYS A C 1
ATOM 1248 O O . LYS A 1 158 ? -7.927 -6.032 11.219 1.00 96.19 158 LYS A O 1
ATOM 1253 N N . ILE A 1 159 ? -6.803 -7.586 10.031 1.00 96.94 159 ILE A N 1
ATOM 1254 C CA . ILE A 1 159 ? -6.428 -6.737 8.904 1.00 96.94 159 ILE A CA 1
ATOM 1255 C C . ILE A 1 159 ? -6.993 -7.378 7.655 1.00 96.94 159 ILE A C 1
ATOM 1257 O O . ILE A 1 159 ? -6.688 -8.538 7.377 1.00 96.94 159 ILE A O 1
ATOM 1261 N N . LEU A 1 160 ? -7.826 -6.633 6.943 1.00 96.50 160 LEU A N 1
ATOM 1262 C CA . LEU A 1 160 ? -8.384 -7.053 5.670 1.00 96.50 160 LEU A CA 1
ATOM 1263 C C . LEU A 1 160 ? -7.552 -6.497 4.518 1.00 96.50 160 LEU A C 1
ATOM 1265 O O . LEU A 1 160 ? -6.965 -5.423 4.636 1.00 96.50 160 LEU A O 1
ATOM 1269 N N . ILE A 1 161 ? -7.534 -7.234 3.410 1.00 95.31 161 ILE A N 1
ATOM 1270 C CA . ILE A 1 161 ? -7.057 -6.751 2.115 1.00 95.31 161 ILE A CA 1
ATOM 1271 C C . ILE A 1 161 ? -8.266 -6.674 1.187 1.00 95.31 161 ILE A C 1
ATOM 1273 O O . ILE A 1 161 ? -8.814 -7.694 0.776 1.00 95.31 161 ILE A O 1
ATOM 1277 N N . ALA A 1 162 ? -8.697 -5.449 0.911 1.00 91.81 162 ALA A N 1
ATOM 1278 C CA . ALA A 1 162 ? -9.787 -5.110 0.002 1.00 91.81 162 ALA A CA 1
ATOM 1279 C C . ALA A 1 162 ? -9.283 -4.422 -1.281 1.00 91.81 162 ALA A C 1
ATOM 1281 O O . ALA A 1 162 ? -10.044 -4.247 -2.232 1.00 91.81 162 ALA A O 1
ATOM 1282 N N . SER A 1 163 ? -8.001 -4.055 -1.323 1.00 90.25 163 SER A N 1
ATOM 1283 C CA . SER A 1 163 ? -7.300 -3.638 -2.535 1.00 90.25 163 SER A CA 1
ATOM 1284 C C . SER A 1 163 ? -7.175 -4.776 -3.559 1.00 90.25 163 SER A C 1
ATOM 1286 O O . SER A 1 163 ? -7.047 -5.950 -3.209 1.00 90.25 163 SER A O 1
ATOM 1288 N N . GLY A 1 164 ? -7.161 -4.427 -4.850 1.00 90.62 164 GLY A N 1
ATOM 1289 C CA . GLY A 1 164 ? -7.024 -5.403 -5.934 1.00 90.62 164 GLY A CA 1
ATOM 1290 C C . GLY A 1 164 ? -5.693 -6.161 -5.874 1.00 90.62 164 GLY A C 1
ATOM 1291 O O . GLY A 1 164 ? -4.637 -5.553 -5.697 1.00 90.62 164 GLY A O 1
ATOM 1292 N N . VAL A 1 165 ? -5.739 -7.482 -6.054 1.00 93.62 165 VAL A N 1
ATOM 1293 C CA . VAL A 1 165 ? -4.558 -8.357 -6.129 1.00 93.62 165 VAL A CA 1
ATOM 1294 C C . VAL A 1 165 ? -4.249 -8.664 -7.588 1.00 93.62 165 VAL A C 1
ATOM 1296 O O . VAL A 1 165 ? -5.136 -9.008 -8.371 1.00 93.62 165 VAL A O 1
ATOM 1299 N N . ARG A 1 166 ? -2.974 -8.575 -7.961 1.00 93.56 166 ARG A N 1
ATOM 1300 C CA . ARG A 1 166 ? -2.504 -9.006 -9.276 1.00 93.56 166 ARG A CA 1
ATOM 1301 C C . ARG A 1 166 ? -2.131 -10.477 -9.241 1.00 93.56 166 ARG A C 1
ATOM 1303 O O . ARG A 1 166 ? -1.065 -10.837 -8.749 1.00 93.56 166 ARG A O 1
ATOM 1310 N N . TYR A 1 167 ? -3.039 -11.310 -9.750 1.00 92.50 167 TYR A N 1
ATOM 1311 C CA . TYR A 1 167 ? -2.884 -12.765 -9.771 1.00 92.50 167 TYR A CA 1
ATOM 1312 C C . TYR A 1 167 ? -1.669 -13.220 -10.575 1.00 92.50 167 TYR A C 1
ATOM 1314 O O . TYR A 1 167 ? -0.996 -14.142 -10.138 1.00 92.50 167 TYR A O 1
ATOM 1322 N N . ASP A 1 168 ? -1.361 -12.538 -11.682 1.00 92.25 168 ASP A N 1
ATOM 1323 C CA . ASP A 1 168 ? -0.173 -12.800 -12.504 1.00 92.25 168 ASP A CA 1
ATOM 1324 C C . ASP A 1 168 ? 1.119 -12.851 -11.680 1.00 92.25 168 ASP A C 1
ATOM 1326 O O . ASP A 1 168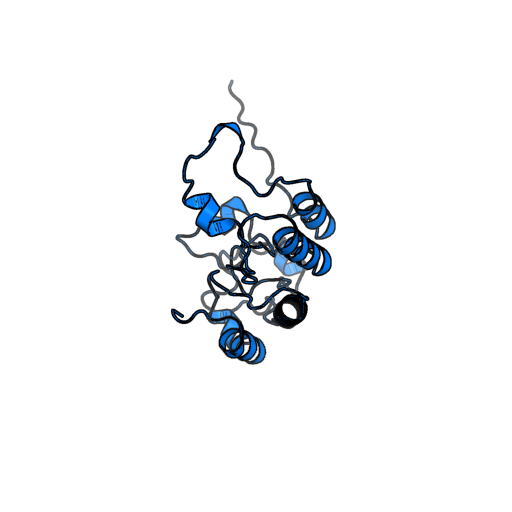 ? 1.861 -13.814 -11.801 1.00 92.25 168 ASP A O 1
ATOM 1330 N N . ILE A 1 169 ? 1.363 -11.888 -10.788 1.00 94.56 169 ILE A N 1
ATOM 1331 C CA . ILE A 1 169 ? 2.533 -11.929 -9.895 1.00 94.56 169 ILE A CA 1
ATOM 1332 C C . ILE A 1 169 ? 2.280 -12.714 -8.601 1.00 94.56 169 ILE A C 1
ATOM 1334 O O . ILE A 1 169 ? 3.225 -13.239 -8.023 1.00 94.56 169 ILE A O 1
ATOM 1338 N N . ALA A 1 170 ? 1.036 -12.815 -8.120 1.00 94.62 170 ALA A N 1
ATOM 1339 C CA . ALA A 1 170 ? 0.741 -13.515 -6.867 1.00 94.62 170 ALA A CA 1
ATOM 1340 C C . ALA A 1 170 ? 1.039 -15.020 -6.957 1.00 94.62 170 ALA A C 1
ATOM 1342 O O . ALA A 1 170 ? 1.497 -15.607 -5.978 1.00 94.62 170 ALA A O 1
ATOM 1343 N N . VAL A 1 171 ? 0.801 -15.643 -8.120 1.00 94.12 171 VAL A N 1
ATOM 1344 C CA . VAL A 1 171 ? 1.080 -17.076 -8.333 1.00 94.12 171 VAL A CA 1
ATOM 1345 C C . VAL A 1 171 ? 2.570 -17.414 -8.295 1.00 94.12 171 VAL A C 1
ATOM 1347 O O . VAL A 1 171 ? 2.918 -18.552 -7.987 1.00 94.12 171 VAL A O 1
ATOM 1350 N N . GLU A 1 172 ? 3.442 -16.430 -8.523 1.00 95.38 172 GLU A N 1
ATOM 1351 C CA . GLU A 1 172 ? 4.897 -16.592 -8.432 1.00 95.38 172 GLU A CA 1
ATOM 1352 C C . GLU A 1 172 ? 5.389 -16.714 -6.978 1.00 95.38 172 GLU A C 1
ATOM 1354 O O . GLU A 1 172 ? 6.507 -17.171 -6.743 1.00 95.38 172 GLU A O 1
ATOM 1359 N N . ASP A 1 173 ? 4.565 -16.348 -5.984 1.00 95.88 173 ASP A N 1
ATOM 1360 C CA . ASP A 1 173 ? 4.902 -16.476 -4.564 1.00 95.88 173 ASP A CA 1
ATOM 1361 C C . ASP A 1 173 ? 3.788 -17.176 -3.758 1.00 95.88 173 ASP A C 1
ATOM 1363 O O . ASP A 1 173 ? 2.923 -16.529 -3.152 1.00 95.88 173 ASP A O 1
ATOM 1367 N N . PRO A 1 174 ? 3.826 -18.520 -3.651 1.00 95.94 174 PRO A N 1
ATOM 1368 C CA . PRO A 1 174 ? 2.845 -19.286 -2.880 1.00 95.94 174 PRO A CA 1
ATOM 1369 C C . PRO A 1 174 ? 2.754 -18.881 -1.401 1.00 95.94 174 PRO A C 1
ATOM 1371 O O . PRO A 1 174 ? 1.726 -19.109 -0.756 1.00 95.94 174 PRO A O 1
ATOM 1374 N N . ARG A 1 175 ? 3.812 -18.275 -0.838 1.00 97.69 175 ARG A N 1
ATOM 1375 C CA . ARG A 1 175 ? 3.818 -17.802 0.554 1.00 97.69 175 ARG A CA 1
ATOM 1376 C C . ARG A 1 175 ? 2.867 -16.620 0.722 1.00 97.69 175 ARG A C 1
ATOM 1378 O O . ARG A 1 175 ? 2.175 -16.558 1.736 1.00 97.69 175 ARG A O 1
ATOM 1385 N N . TYR A 1 176 ? 2.802 -15.731 -0.272 1.00 97.12 176 TYR A N 1
ATOM 1386 C CA . TYR A 1 176 ? 1.892 -14.587 -0.270 1.00 97.12 176 TYR A CA 1
ATOM 1387 C C . TYR A 1 176 ? 0.436 -15.040 -0.320 1.00 97.12 176 TYR A C 1
ATOM 1389 O O . TYR A 1 176 ? -0.357 -14.630 0.525 1.00 97.12 176 TYR A O 1
ATOM 1397 N N . ILE A 1 177 ? 0.102 -15.947 -1.245 1.00 96.06 177 ILE A N 1
ATOM 1398 C CA . ILE A 1 177 ? -1.256 -16.498 -1.363 1.00 96.06 177 ILE A CA 1
ATOM 1399 C C . ILE A 1 177 ? -1.678 -17.163 -0.050 1.00 96.06 177 ILE A C 1
ATOM 1401 O O . ILE A 1 177 ? -2.786 -16.929 0.432 1.00 96.06 177 ILE A O 1
ATOM 1405 N N . LYS A 1 178 ? -0.786 -17.955 0.561 1.00 96.88 178 LYS A N 1
ATOM 1406 C CA . LYS A 1 178 ? -1.055 -18.595 1.851 1.00 96.88 178 LYS A CA 1
ATOM 1407 C C . LYS A 1 178 ? -1.321 -17.566 2.950 1.00 96.88 178 LYS A C 1
ATOM 1409 O O . LYS A 1 178 ? -2.302 -17.722 3.671 1.00 96.88 178 LYS A O 1
ATOM 1414 N N . GLU A 1 179 ? -0.487 -16.535 3.088 1.00 97.38 179 GLU A N 1
ATOM 1415 C CA . GLU A 1 179 ? -0.687 -15.479 4.093 1.00 97.38 179 GLU A CA 1
ATOM 1416 C C . GLU A 1 179 ? -2.024 -14.752 3.872 1.00 97.38 179 GLU A C 1
ATOM 1418 O O . GLU A 1 179 ? -2.845 -14.673 4.790 1.00 97.38 179 GLU A O 1
ATOM 1423 N N . LEU A 1 180 ? -2.279 -14.301 2.638 1.00 95.44 180 LEU A N 1
ATOM 1424 C CA . LEU A 1 180 ? -3.493 -13.590 2.235 1.00 95.44 180 LEU A CA 1
ATOM 1425 C C . LEU A 1 180 ? -4.753 -14.403 2.560 1.00 95.44 180 LEU A C 1
ATOM 1427 O O . LEU A 1 180 ? -5.614 -13.933 3.307 1.00 95.44 180 LEU A O 1
ATOM 1431 N N . ALA A 1 181 ? -4.841 -15.632 2.045 1.00 94.38 181 ALA A N 1
ATOM 1432 C CA . ALA A 1 181 ? -6.017 -16.489 2.183 1.00 94.38 181 ALA A CA 1
ATOM 1433 C C . ALA A 1 181 ? -6.254 -16.957 3.626 1.00 94.38 181 ALA A C 1
ATOM 1435 O O . ALA A 1 181 ? -7.398 -17.106 4.046 1.00 94.38 181 ALA A O 1
ATOM 1436 N N . THR A 1 182 ? -5.189 -17.174 4.405 1.00 96.00 182 THR A N 1
ATOM 1437 C CA . THR A 1 182 ? -5.330 -17.677 5.782 1.00 96.00 182 THR A CA 1
ATOM 1438 C C . THR A 1 182 ? -5.803 -16.582 6.737 1.00 96.00 182 THR A C 1
ATOM 1440 O O . THR A 1 182 ? -6.555 -16.863 7.672 1.00 96.00 182 THR A O 1
ATOM 1443 N N . HIS A 1 183 ? -5.367 -15.334 6.533 1.00 96.38 183 HIS A N 1
ATOM 1444 C CA . HIS A 1 183 ? -5.491 -14.302 7.566 1.00 96.38 183 HIS A CA 1
ATOM 1445 C C . HIS A 1 183 ? -6.253 -13.048 7.141 1.00 96.38 183 HIS A C 1
ATOM 1447 O O . HIS A 1 183 ? -6.893 -12.418 7.989 1.00 96.38 183 HIS A O 1
ATOM 1453 N N . HIS A 1 184 ? -6.219 -12.687 5.859 1.00 95.62 184 HIS A N 1
ATOM 1454 C CA . HIS A 1 184 ? -6.574 -11.335 5.432 1.00 95.62 184 HIS A CA 1
ATOM 1455 C C . HIS A 1 184 ? -7.796 -11.232 4.521 1.00 95.62 184 HIS A C 1
ATOM 1457 O O . HIS A 1 184 ? -8.266 -10.128 4.243 1.00 95.62 184 HIS A O 1
ATOM 1463 N N . VAL A 1 185 ? -8.365 -12.360 4.101 1.00 90.62 185 VAL A N 1
ATOM 1464 C CA . VAL A 1 185 ? -9.623 -12.361 3.351 1.00 90.62 185 VAL A CA 1
ATOM 1465 C C . VAL A 1 185 ? -10.814 -12.032 4.257 1.00 90.62 185 VAL A C 1
ATOM 1467 O O . VAL A 1 185 ? -10.916 -12.461 5.420 1.00 90.62 185 VAL A O 1
ATOM 1470 N N . GLY A 1 186 ? -11.734 -11.230 3.723 1.00 77.62 186 GLY A N 1
ATOM 1471 C CA . GLY A 1 186 ? -13.090 -11.117 4.255 1.00 77.62 186 GLY A CA 1
ATOM 1472 C C . GLY A 1 186 ? -13.909 -12.355 3.881 1.00 77.62 186 GLY A C 1
ATOM 1473 O O . GLY A 1 186 ? -13.533 -13.097 2.985 1.00 77.62 186 GLY A O 1
ATOM 1474 N N . GLY A 1 187 ? -15.062 -12.567 4.517 1.00 64.06 187 GLY A N 1
ATOM 1475 C CA . GLY A 1 187 ? -15.989 -13.650 4.138 1.00 64.06 187 GLY A CA 1
ATOM 1476 C C . GLY A 1 187 ? -16.695 -13.455 2.783 1.00 64.06 187 GLY A C 1
ATOM 1477 O O . GLY A 1 187 ? -17.714 -14.089 2.550 1.00 64.06 187 GLY A O 1
ATOM 1478 N N . TYR A 1 188 ? -16.196 -12.547 1.940 1.00 51.28 188 TYR A N 1
ATOM 1479 C CA . TYR A 1 188 ? -16.768 -12.139 0.652 1.00 51.28 188 TYR A CA 1
ATOM 1480 C C . TYR A 1 188 ? -15.747 -12.219 -0.499 1.00 51.28 188 TYR A C 1
ATOM 1482 O O . TYR A 1 188 ? -16.004 -11.656 -1.562 1.00 51.28 188 TYR A O 1
ATOM 1490 N N . LEU A 1 189 ? -14.586 -12.844 -0.268 1.00 46.69 189 LEU A N 1
ATOM 1491 C CA . LEU A 1 189 ? -13.498 -12.965 -1.243 1.00 46.69 189 LEU A CA 1
ATOM 1492 C C . LEU A 1 189 ? -13.498 -14.350 -1.894 1.00 46.69 189 LEU A C 1
ATOM 1494 O O . LEU A 1 189 ? -13.712 -15.333 -1.149 1.00 46.69 189 LEU A O 1
#

InterPro domains:
  IPR007197 Radical SAM [PF04055] (49-181)
  IPR007197 Radical SAM [PS51918] (41-189)
  IPR007197 Radical SAM [SFLDS00029] (1-189)
  IPR013704 UPF0313, N-terminal [PF08497] (1-48)
  IPR020612 Methylthiotransferase, conserved site [PS01278] (49-69)
  IPR022946 Uncharacterised protein family UPF0313 [PTHR32331] (1-189)
  IPR022946 Uncharacterised protein family UPF0313 [SFLDG01069] (1-189)
  IPR058240 Radical SAM superfamily [SSF102114] (42-114)

pLDDT: mean 93.57, std 6.28, range [46.69, 98.5]

Secondary structure (DSSP, 8-state):
------PPPPPPPPHHHHHHHHTS----S--GGGTT---HHHHHHTTEEE-EE------TT--HHHHH-SS-EEPPHHHHHHHHHHHHHHSTT--SEESEEESSSTT-TT--BS-HHHHHH---S-SSSSS--TTB----HHHHHHHHHHHTSTT--EE---SPP-HHHHTT-HHHHHHIIIII--TT-

Sequence (189 aa):
DRYVWINPPAIPLSTEEMDSVFALPYKRVPHPAYGNARIPAYEMIRFSVNIMRGCFGGCSFCSITEHEGRIIQSRSEDSIINEIEAIRDTVPGFTGVISDLGGPTANMYMLRCKSPRAEQTCRRLSCVYPDICPHMDTNHEPTINLYRRARDLKGIKKILIASGVRYDIAVEDPRYIKELATHHVGGYL